Protein AF-A0ABC8TBX1-F1 (afdb_monomer_lite)

Foldseek 3Di:
DLCPQWPWDWDWDDDPDPDDTDTDTDTWGDWDFLQVNQCNNVVNPDPVPRDQVVSQVVQAQFWWAFPVRDIWGFHGWAPAAQLPAKDWDFDDDPDPDPDGGDTDIDGNQCCCCPVVVDHDDVSRRPIWTFTDDPVDTDTHGSRGTTGPRPCPVPPDPPVVVVVVVVVVVPPPDPDDDDQDDWDQAPPRDTWDADVPDGDCVPTHGNPDDDPPQKDKDWDWDDDPVDTKIKIWIWGADPNDIDIDIDIDD

Sequence (249 aa):
MLEEVFTGCWGFRSSFRSTHGDVSTSMILTPGSVIDFLLANQNAREHCYIDWAKAKRMLKNIRIKTRHNREFKIIGLSDKPCKQLFFSLKVKNSDGSYDGGQTTEITVYKYFSKHRNIELTYSAYMHCLDVGKPKQPNYLPLEFGRLWETTVMMMIPSLLLLAFQLRNNSPKLMVRSLRHPKLKVGNSEDCFPHNGQWNFNYKVSPIAALKFQLYGLFWWSSGITNSCLWISFFYNLDNVLHSKRYSLF

Organism: NCBI:txid185542

Radius of gyration: 32.09 Å; chains: 1; bounding box: 73×74×67 Å

InterPro domains:
  IPR003100 PAZ domain [PF02170] (35-147)
  IPR003100 PAZ domain [PS50821] (33-149)
  IPR036085 PAZ domain superfamily [SSF101690] (22-144)

Secondary structure (DSSP, 8-state):
--TTTEEEEEEEE----TT--EEEEEEEEPSEEHHHHHHHHHT-SSGGG--HHHHHHHHTT-EEE-TTS-EEEEEEEEEEETTT-EEEEE---SS---S-PPEEEEEHHHHHHHHH----SSGGGSEEEEEEETTEEEEE-GGG-EEP---GGGS-HHHHHHHHHHHHT--------PPPPPEE-GGGPEE--BTTB---TT---SS------EEEEEEEEE-SS-EEEEEEEEEEETTEEEEEEEEE-

Structure (mmCIF, N/CA/C/O backbone):
data_AF-A0ABC8TBX1-F1
#
_entry.id   AF-A0ABC8TBX1-F1
#
loop_
_atom_site.group_PDB
_atom_site.id
_atom_site.type_symbol
_atom_site.label_atom_id
_atom_site.label_alt_id
_atom_site.label_comp_id
_atom_site.label_asym_id
_atom_site.label_entity_id
_atom_site.label_seq_id
_atom_site.pdbx_PDB_ins_code
_atom_site.Cartn_x
_atom_site.Cartn_y
_atom_site.Cartn_z
_atom_site.occupancy
_atom_site.B_iso_or_equiv
_atom_site.auth_seq_id
_atom_site.auth_comp_id
_atom_site.auth_asym_id
_atom_site.auth_atom_id
_atom_site.pdbx_PDB_model_num
ATOM 1 N N . MET A 1 1 ? -1.983 -0.611 -22.171 1.00 33.94 1 MET A N 1
ATOM 2 C CA . MET A 1 1 ? -2.766 0.289 -21.296 1.00 33.94 1 MET A CA 1
ATOM 3 C C . MET A 1 1 ? -2.152 0.332 -19.892 1.00 33.94 1 MET A C 1
ATOM 5 O O . MET A 1 1 ? -2.790 -0.078 -18.941 1.00 33.94 1 MET A O 1
ATOM 9 N N . LEU A 1 2 ? -0.890 0.763 -19.755 1.00 32.31 2 LEU A N 1
ATOM 10 C CA . LEU A 1 2 ? -0.229 0.990 -18.451 1.00 32.31 2 LEU A CA 1
ATOM 11 C C . LEU A 1 2 ? 0.132 2.473 -18.240 1.00 32.31 2 LEU A C 1
ATOM 13 O O . LEU A 1 2 ? 0.664 2.833 -17.196 1.00 32.31 2 LEU A O 1
ATOM 17 N N . GLU A 1 3 ? -0.149 3.331 -19.225 1.00 30.55 3 GLU A N 1
ATOM 18 C CA . GLU A 1 3 ? 0.286 4.733 -19.227 1.00 30.55 3 GLU A CA 1
ATOM 19 C C . GLU A 1 3 ? -0.615 5.672 -18.411 1.00 30.55 3 GLU A C 1
ATOM 21 O O . GLU A 1 3 ? -0.210 6.793 -18.131 1.00 30.55 3 GLU A O 1
ATOM 26 N N . GLU A 1 4 ? -1.802 5.237 -17.971 1.00 41.50 4 GLU A N 1
ATOM 27 C CA . GLU A 1 4 ? -2.748 6.139 -17.288 1.00 41.50 4 GLU A CA 1
ATOM 28 C C . GLU A 1 4 ? -2.513 6.294 -15.776 1.00 41.50 4 GLU A C 1
ATOM 30 O O . GLU A 1 4 ? -3.012 7.239 -15.175 1.00 41.50 4 GLU A O 1
ATOM 35 N N . VAL A 1 5 ? -1.736 5.408 -15.141 1.00 46.34 5 VAL A N 1
ATOM 36 C CA . VAL A 1 5 ? -1.530 5.426 -13.671 1.00 46.34 5 VAL A CA 1
ATOM 37 C C . VAL A 1 5 ? -0.198 6.048 -13.269 1.00 46.34 5 VAL A C 1
ATOM 39 O O . VAL A 1 5 ? -0.046 6.593 -12.175 1.00 46.34 5 VAL A O 1
ATOM 42 N N . PHE A 1 6 ? 0.786 5.955 -14.159 1.00 44.12 6 PHE A N 1
ATOM 43 C CA . PHE A 1 6 ? 2.137 6.433 -13.927 1.00 44.12 6 PHE A CA 1
ATOM 44 C C . PHE A 1 6 ? 2.513 7.405 -15.028 1.00 44.12 6 PHE A C 1
ATOM 46 O O . PHE A 1 6 ? 2.883 7.008 -16.131 1.00 44.12 6 PHE A O 1
ATOM 53 N N . THR A 1 7 ? 2.481 8.693 -14.706 1.00 46.28 7 THR A N 1
ATOM 54 C CA . THR A 1 7 ? 3.102 9.690 -15.567 1.00 46.28 7 THR A CA 1
ATOM 55 C C . THR A 1 7 ? 4.609 9.621 -15.344 1.00 46.28 7 THR A C 1
ATOM 57 O O . THR A 1 7 ? 5.119 9.888 -14.249 1.00 46.28 7 THR A O 1
ATOM 60 N N . GLY A 1 8 ? 5.338 9.212 -16.381 1.00 40.62 8 GLY A N 1
ATOM 61 C CA . GLY A 1 8 ? 6.789 9.314 -16.399 1.00 40.62 8 GLY A CA 1
ATOM 62 C C . GLY A 1 8 ? 7.182 10.785 -16.408 1.00 40.62 8 GLY A C 1
ATOM 63 O O . GLY A 1 8 ? 6.980 11.474 -17.405 1.00 40.62 8 GLY A O 1
ATOM 64 N N . CYS A 1 9 ? 7.747 11.275 -15.308 1.00 49.28 9 CYS A N 1
ATOM 65 C CA . CYS A 1 9 ? 8.303 12.619 -15.262 1.00 49.28 9 CYS A CA 1
ATOM 66 C C . CYS A 1 9 ? 9.819 12.544 -15.142 1.00 49.28 9 CYS A C 1
ATOM 68 O O . CYS A 1 9 ? 10.386 11.825 -14.313 1.00 49.28 9 CYS A O 1
ATOM 70 N N . TRP A 1 10 ? 10.478 13.302 -16.009 1.00 46.41 10 TRP A N 1
ATOM 71 C CA . TRP A 1 10 ? 11.920 13.460 -15.992 1.00 46.41 10 TRP A CA 1
ATOM 72 C C . TRP A 1 10 ? 12.292 14.295 -14.768 1.00 46.41 10 TRP A C 1
ATOM 74 O O . TRP A 1 10 ? 11.847 15.432 -14.628 1.00 46.41 10 TRP A O 1
ATOM 84 N N . GLY A 1 11 ? 13.072 13.708 -13.862 1.00 46.91 11 GLY A N 1
ATOM 85 C CA . GLY A 1 11 ? 13.570 14.362 -12.660 1.00 46.91 11 GLY A CA 1
ATOM 86 C C . GLY A 1 11 ? 15.086 14.540 -12.705 1.00 46.91 11 GLY A C 1
ATOM 87 O O . GLY A 1 11 ? 15.808 13.856 -13.435 1.00 46.91 11 GLY A O 1
ATOM 88 N N . PHE A 1 12 ? 15.591 15.446 -11.877 1.00 46.19 12 PHE A N 1
ATOM 89 C CA . PHE A 1 12 ? 17.024 15.600 -11.646 1.00 46.19 12 PHE A CA 1
ATOM 90 C C . PHE A 1 12 ? 17.354 15.112 -10.241 1.00 46.19 12 PHE A C 1
ATOM 92 O O . PHE A 1 12 ? 16.733 15.541 -9.266 1.00 46.19 12 PHE A O 1
ATOM 99 N N . ARG A 1 13 ? 18.351 14.233 -10.116 1.00 45.19 13 ARG A N 1
ATOM 100 C CA . ARG A 1 13 ? 18.887 13.840 -8.816 1.00 45.19 13 ARG A CA 1
ATOM 101 C C . ARG A 1 13 ? 20.008 14.800 -8.457 1.00 45.19 13 ARG A C 1
ATOM 103 O O . ARG A 1 13 ? 21.167 14.593 -8.803 1.00 45.19 13 ARG A O 1
ATOM 110 N N . SER A 1 14 ? 19.659 15.865 -7.745 1.00 46.88 14 SER A N 1
ATOM 111 C CA . SER A 1 14 ? 20.649 16.799 -7.219 1.00 46.88 14 SER A CA 1
ATOM 112 C C . SER A 1 14 ? 21.239 16.270 -5.911 1.00 46.88 14 SER A C 1
ATOM 114 O O . SER A 1 14 ? 20.523 16.098 -4.924 1.00 46.88 14 SER A O 1
ATOM 116 N N . SER A 1 15 ? 22.553 16.055 -5.874 1.00 47.91 15 SER A N 1
ATOM 117 C CA . SER A 1 15 ? 23.306 15.893 -4.628 1.00 47.91 15 SER A CA 1
ATOM 118 C C . SER A 1 15 ? 24.458 16.886 -4.621 1.00 47.91 15 SER A C 1
ATOM 120 O O . SER A 1 15 ? 25.170 16.975 -5.617 1.00 47.91 15 SER A O 1
ATOM 122 N N . PHE A 1 16 ? 24.662 17.619 -3.523 1.00 44.91 16 PHE A N 1
ATOM 123 C CA . PHE A 1 16 ? 25.854 18.453 -3.373 1.00 44.91 16 PHE A CA 1
ATOM 124 C C . PHE A 1 16 ? 27.066 17.546 -3.147 1.00 44.91 16 PHE A C 1
ATOM 126 O O . PHE A 1 16 ? 27.377 17.125 -2.035 1.00 44.91 16 PHE A O 1
ATOM 133 N N . ARG A 1 17 ? 27.718 17.206 -4.254 1.00 50.81 17 ARG A N 1
ATOM 134 C CA . ARG A 1 17 ? 29.065 16.648 -4.323 1.00 50.81 17 ARG A CA 1
ATOM 135 C C . ARG A 1 17 ? 29.847 17.600 -5.208 1.00 50.81 17 ARG A C 1
ATOM 137 O O . ARG A 1 17 ? 29.302 18.094 -6.189 1.00 50.81 17 ARG A O 1
ATOM 144 N N . SER A 1 18 ? 31.109 17.850 -4.896 1.00 45.81 18 SER A N 1
ATOM 145 C CA . SER A 1 18 ? 31.947 18.802 -5.630 1.00 45.81 18 SER A CA 1
ATOM 146 C C . SER A 1 18 ? 32.099 18.501 -7.137 1.00 45.81 18 SER A C 1
ATOM 148 O O . SER A 1 18 ? 32.640 19.346 -7.841 1.00 45.81 18 SER A O 1
ATOM 150 N N . THR A 1 19 ? 31.631 17.350 -7.658 1.00 47.38 19 THR A N 1
ATOM 151 C CA . THR A 1 19 ? 31.901 16.909 -9.043 1.00 47.38 19 THR A CA 1
ATOM 152 C C . THR A 1 19 ? 30.822 16.066 -9.776 1.00 47.38 19 THR A C 1
ATOM 154 O O . THR A 1 19 ? 31.125 15.570 -10.862 1.00 47.38 19 THR A O 1
ATOM 157 N N . HIS A 1 20 ? 29.583 15.864 -9.282 1.00 50.47 20 HIS A N 1
ATOM 158 C CA . HIS A 1 20 ? 28.605 15.011 -10.013 1.00 50.47 20 HIS A CA 1
ATOM 159 C C . HIS A 1 20 ? 27.117 15.346 -9.802 1.00 50.47 20 HIS A C 1
ATOM 161 O O . HIS A 1 20 ? 26.682 15.550 -8.667 1.00 50.47 20 HIS A O 1
ATOM 167 N N . GLY A 1 21 ? 26.333 15.321 -10.888 1.00 52.00 21 GLY A N 1
ATOM 168 C CA . GLY A 1 21 ? 24.868 15.384 -10.885 1.00 52.00 21 GLY A CA 1
ATOM 169 C C . GLY A 1 21 ? 24.288 14.395 -11.901 1.00 52.00 21 GLY A C 1
ATOM 170 O O . GLY A 1 21 ? 24.715 14.391 -13.052 1.00 52.00 21 GLY A O 1
ATOM 171 N N . ASP A 1 22 ? 23.325 13.576 -11.473 1.00 49.16 22 ASP A N 1
ATOM 172 C CA . ASP A 1 22 ? 22.746 12.495 -12.281 1.00 49.16 22 ASP A CA 1
ATOM 173 C C . ASP A 1 22 ? 21.313 12.841 -12.717 1.00 49.16 22 ASP A C 1
ATOM 175 O O . ASP A 1 22 ? 20.517 13.387 -11.944 1.00 49.16 22 ASP A O 1
ATOM 179 N N . VAL A 1 23 ? 20.943 12.473 -13.946 1.00 43.09 23 VAL A N 1
ATOM 180 C CA . VAL A 1 23 ? 19.540 12.488 -14.393 1.00 43.09 23 VAL A CA 1
ATOM 181 C C . VAL A 1 23 ? 18.844 11.245 -13.837 1.00 43.09 23 VAL A C 1
ATOM 183 O O . VAL A 1 23 ? 19.355 10.135 -13.970 1.00 43.09 23 VAL A O 1
ATOM 186 N N . SER A 1 24 ? 17.674 11.408 -13.215 1.00 40.41 24 SER A N 1
ATOM 187 C CA . SER A 1 24 ? 16.916 10.295 -12.634 1.00 40.41 24 SER A CA 1
ATOM 188 C C . SER A 1 24 ? 15.460 10.335 -13.071 1.00 40.41 24 SER A C 1
ATOM 190 O O . SER A 1 24 ? 14.776 11.336 -12.884 1.00 40.41 24 SER A O 1
ATOM 192 N N . THR A 1 25 ? 14.944 9.222 -13.582 1.00 40.50 25 THR A N 1
ATOM 193 C CA . THR A 1 25 ? 13.507 9.092 -13.847 1.00 40.50 25 THR A CA 1
ATOM 19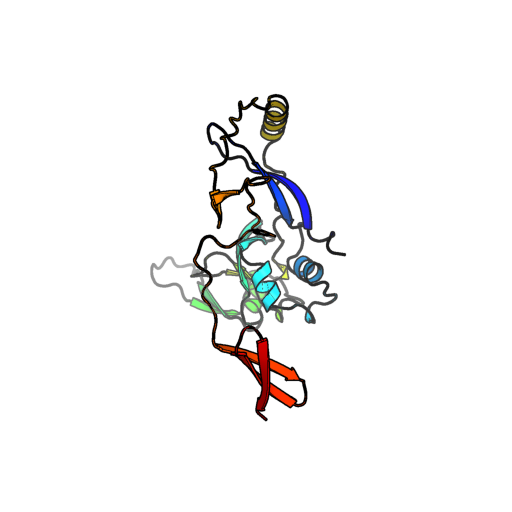4 C C . THR A 1 25 ? 12.785 8.756 -12.545 1.00 40.50 25 THR A C 1
ATOM 196 O O . THR A 1 25 ? 13.074 7.735 -11.923 1.00 40.50 25 THR A O 1
ATOM 199 N N . SER A 1 26 ? 11.856 9.611 -12.120 1.00 44.19 26 SER A N 1
ATOM 200 C CA . SER A 1 26 ? 10.990 9.365 -10.965 1.00 44.19 26 SER A CA 1
ATOM 201 C C . SER A 1 26 ? 9.559 9.152 -11.447 1.00 44.19 26 SER A C 1
ATOM 203 O O . SER A 1 26 ? 9.008 10.003 -12.141 1.00 44.19 26 SER A O 1
ATOM 205 N N . MET A 1 27 ? 8.952 8.028 -11.074 1.00 43.97 27 MET A N 1
ATOM 206 C CA . MET A 1 27 ? 7.537 7.764 -11.333 1.00 43.97 27 MET A CA 1
ATOM 207 C C . MET A 1 27 ? 6.669 8.665 -10.448 1.00 43.97 27 MET A C 1
ATOM 209 O O . MET A 1 27 ? 6.823 8.647 -9.224 1.00 43.97 27 MET A O 1
ATOM 213 N N . ILE A 1 28 ? 5.769 9.444 -11.056 1.00 54.34 28 ILE A N 1
ATOM 214 C CA . ILE A 1 28 ? 4.794 10.258 -10.325 1.00 54.34 28 ILE A CA 1
ATOM 215 C C . ILE A 1 28 ? 3.492 9.476 -10.200 1.00 54.34 28 ILE A C 1
ATOM 217 O O . ILE A 1 28 ? 2.950 8.973 -11.182 1.00 54.34 28 ILE A O 1
ATOM 221 N N . LEU A 1 29 ? 3.011 9.383 -8.963 1.00 60.03 29 LEU A N 1
ATOM 222 C CA . LEU A 1 29 ? 1.710 8.826 -8.636 1.00 60.03 29 LEU A CA 1
ATOM 223 C C . LEU A 1 29 ? 0.636 9.874 -8.939 1.00 60.03 29 LEU A C 1
ATOM 225 O O . LEU A 1 29 ? 0.683 10.969 -8.370 1.00 60.03 29 LEU A O 1
ATOM 229 N N . THR A 1 30 ? -0.321 9.546 -9.807 1.00 61.84 30 THR A N 1
ATOM 230 C CA . THR A 1 30 ? -1.445 10.440 -10.098 1.00 61.84 30 THR A CA 1
ATOM 231 C C . THR A 1 30 ? -2.251 10.712 -8.822 1.00 61.84 30 THR A C 1
ATOM 233 O O . THR A 1 30 ? -2.574 9.770 -8.086 1.00 61.84 30 THR A O 1
ATOM 236 N N . PRO A 1 31 ? -2.586 11.978 -8.527 1.00 67.69 31 PRO A N 1
ATOM 237 C CA . PRO A 1 31 ? -3.455 12.311 -7.405 1.00 67.69 31 PRO A CA 1
ATOM 238 C C . PRO A 1 31 ? -4.831 11.675 -7.615 1.00 67.69 31 PRO A C 1
ATOM 240 O O . PRO A 1 31 ? -5.403 11.746 -8.698 1.00 67.69 31 PRO A O 1
ATOM 243 N N . GLY A 1 32 ? -5.383 11.059 -6.575 1.00 80.06 32 GLY A N 1
ATOM 244 C CA . GLY A 1 32 ? -6.653 10.351 -6.704 1.00 80.06 32 GLY A CA 1
ATOM 245 C C . GLY A 1 32 ? -7.080 9.655 -5.425 1.00 80.06 32 GLY A C 1
ATOM 246 O O . GLY A 1 32 ? -6.414 9.757 -4.387 1.00 80.06 32 GLY A O 1
ATOM 247 N N . SER A 1 33 ? -8.213 8.955 -5.479 1.00 85.88 33 SER A N 1
ATOM 248 C CA . SER A 1 33 ? -8.595 8.068 -4.385 1.00 85.88 33 SER A CA 1
ATOM 249 C C . SER A 1 33 ? -7.660 6.854 -4.350 1.00 85.88 33 SER A C 1
ATOM 251 O O . SER A 1 33 ? -7.127 6.417 -5.372 1.00 85.88 33 SER A O 1
ATOM 253 N N . VAL A 1 34 ? -7.439 6.301 -3.157 1.00 86.56 34 VAL A N 1
ATOM 254 C CA . VAL A 1 34 ? -6.637 5.075 -3.013 1.00 86.56 34 VAL A CA 1
ATOM 255 C C . VAL A 1 34 ? -7.269 3.907 -3.781 1.00 86.56 34 VAL A C 1
ATOM 257 O O . VAL A 1 34 ? -6.543 3.081 -4.325 1.00 86.56 34 VAL A O 1
ATOM 260 N N . ILE A 1 35 ? -8.601 3.850 -3.852 1.00 87.56 35 ILE A N 1
ATOM 261 C CA . ILE A 1 35 ? -9.336 2.794 -4.557 1.00 87.56 35 ILE A CA 1
ATOM 262 C C . ILE A 1 35 ? -9.113 2.874 -6.065 1.00 87.56 35 ILE A C 1
ATOM 264 O O . ILE A 1 35 ? -8.733 1.869 -6.660 1.00 87.56 35 ILE A O 1
ATOM 268 N N . ASP A 1 36 ? -9.272 4.053 -6.666 1.00 87.06 36 ASP A N 1
ATOM 269 C CA . ASP A 1 36 ? -9.105 4.226 -8.115 1.00 87.06 36 ASP A CA 1
ATOM 270 C C . ASP A 1 36 ? -7.684 3.856 -8.546 1.00 87.06 36 ASP A C 1
ATOM 272 O O . ASP A 1 36 ? -7.484 3.177 -9.550 1.00 87.06 36 ASP A O 1
ATOM 276 N N . PHE A 1 37 ? -6.688 4.209 -7.730 1.00 85.38 37 PHE A N 1
ATOM 277 C CA . PHE A 1 37 ? -5.305 3.799 -7.957 1.00 85.38 37 PHE A CA 1
ATOM 278 C C . PHE A 1 37 ? -5.112 2.278 -7.912 1.00 85.38 37 PHE A C 1
ATOM 280 O O . PHE A 1 37 ? -4.375 1.718 -8.728 1.00 85.38 37 PHE A O 1
ATOM 287 N N . LEU A 1 38 ? -5.755 1.592 -6.962 1.00 85.94 38 LEU A N 1
ATOM 288 C CA . LEU A 1 38 ? -5.698 0.134 -6.887 1.00 85.94 38 LEU A CA 1
ATOM 289 C C . LEU A 1 38 ? -6.372 -0.515 -8.099 1.00 85.94 38 LEU A C 1
ATOM 291 O O . LEU A 1 38 ? -5.798 -1.443 -8.667 1.00 85.94 38 LEU A O 1
ATOM 295 N N . LEU A 1 39 ? -7.541 -0.016 -8.507 1.00 87.75 39 LEU A N 1
ATOM 296 C CA . LEU A 1 39 ? -8.263 -0.501 -9.683 1.00 87.75 39 LEU A CA 1
ATOM 297 C C . LEU A 1 39 ? -7.417 -0.332 -10.946 1.00 87.75 39 LEU A C 1
ATOM 299 O O . LEU A 1 39 ? -7.175 -1.302 -11.667 1.00 87.75 39 LEU A O 1
ATOM 303 N N . ALA A 1 40 ? -6.881 0.868 -11.158 1.00 83.31 40 ALA A N 1
ATOM 304 C CA . ALA A 1 40 ? -6.126 1.194 -12.354 1.00 83.31 40 ALA A CA 1
ATOM 305 C C . ALA A 1 40 ? -4.792 0.430 -12.433 1.00 83.31 40 ALA A C 1
ATOM 307 O O . ALA A 1 40 ? -4.446 -0.099 -13.484 1.00 83.31 40 ALA A O 1
ATOM 308 N N . ASN A 1 41 ? -4.052 0.271 -11.327 1.00 81.50 41 ASN A N 1
ATOM 309 C CA . ASN A 1 41 ? -2.774 -0.458 -11.368 1.00 81.50 41 ASN A CA 1
ATOM 310 C C . ASN A 1 41 ? -2.930 -1.991 -11.436 1.00 81.50 41 ASN A C 1
ATOM 312 O O . ASN A 1 41 ? -1.971 -2.719 -11.717 1.00 81.50 41 ASN A O 1
ATOM 316 N N . GLN A 1 42 ? -4.111 -2.514 -11.109 1.00 84.25 42 GLN A N 1
ATOM 317 C CA . GLN A 1 42 ? -4.403 -3.944 -11.208 1.00 84.25 42 GLN A CA 1
ATOM 318 C C . GLN A 1 42 ? -5.242 -4.294 -12.441 1.00 84.25 42 GLN A C 1
ATOM 320 O O . GLN A 1 42 ? -5.496 -5.475 -12.662 1.00 84.25 42 GLN A O 1
ATOM 325 N N . ASN A 1 43 ? -5.625 -3.303 -13.258 1.00 82.81 43 ASN A N 1
ATOM 326 C CA . ASN A 1 43 ? -6.593 -3.448 -14.349 1.00 82.81 43 ASN A CA 1
ATOM 327 C C . ASN A 1 43 ? -7.908 -4.112 -13.890 1.00 82.81 43 ASN A C 1
ATOM 329 O O . ASN A 1 43 ? -8.536 -4.859 -14.642 1.00 82.81 43 ASN A O 1
ATOM 333 N N . ALA A 1 44 ? -8.312 -3.860 -12.643 1.00 85.62 44 ALA A N 1
ATOM 334 C CA . ALA A 1 44 ? -9.550 -4.373 -12.074 1.00 85.62 44 ALA A CA 1
ATOM 335 C C . ALA A 1 44 ? -10.699 -3.400 -12.371 1.00 85.62 44 ALA A C 1
ATOM 337 O O . ALA A 1 44 ? -10.537 -2.187 -12.258 1.00 85.62 44 ALA A O 1
ATOM 338 N N . ARG A 1 45 ? -11.867 -3.933 -12.747 1.00 81.88 45 ARG A N 1
ATOM 339 C CA . ARG A 1 45 ? -13.070 -3.127 -13.035 1.00 81.88 45 ARG A CA 1
ATOM 340 C C . ARG A 1 45 ? -13.929 -2.867 -11.798 1.00 81.88 45 ARG A C 1
ATOM 342 O O . ARG A 1 45 ? -14.626 -1.864 -11.746 1.00 81.88 45 ARG A O 1
ATOM 349 N N . GLU A 1 46 ? -13.867 -3.759 -10.811 1.00 84.81 46 GLU A N 1
ATOM 350 C CA . GLU A 1 46 ? -14.681 -3.703 -9.594 1.00 84.81 46 GLU A CA 1
ATOM 351 C C . GLU A 1 46 ? -13.839 -3.965 -8.344 1.00 84.81 46 GLU A C 1
ATOM 353 O O . GLU A 1 46 ? -12.799 -4.628 -8.392 1.00 84.81 46 GLU A O 1
ATOM 358 N N . HIS A 1 47 ? -14.326 -3.488 -7.196 1.00 83.44 47 HIS A N 1
ATOM 359 C CA . HIS A 1 47 ? -13.621 -3.576 -5.916 1.00 83.44 47 HIS A CA 1
ATOM 360 C C . HIS A 1 47 ? -13.392 -5.013 -5.418 1.00 83.44 47 HIS A C 1
ATOM 362 O O . HIS A 1 47 ? -12.461 -5.258 -4.654 1.00 83.44 47 HIS A O 1
ATOM 368 N N . CYS A 1 48 ? -14.242 -5.963 -5.820 1.00 83.69 48 CYS A N 1
ATOM 369 C CA . CYS A 1 48 ? -14.166 -7.365 -5.401 1.00 83.69 48 CYS A CA 1
ATOM 370 C C . CYS A 1 48 ? -12.980 -8.117 -6.026 1.00 83.69 48 CYS A C 1
ATOM 372 O O . CYS A 1 48 ? -12.489 -9.072 -5.430 1.00 83.69 48 CYS A O 1
ATOM 374 N N . TYR A 1 49 ? -12.488 -7.661 -7.183 1.00 85.25 49 TYR A N 1
ATOM 375 C CA . TYR A 1 49 ? -11.368 -8.276 -7.902 1.00 85.25 49 TYR A CA 1
ATOM 376 C C . TYR A 1 49 ? -10.001 -7.707 -7.502 1.00 85.25 49 TYR A C 1
ATOM 378 O O . TYR A 1 49 ? -8.992 -8.033 -8.126 1.00 85.25 49 TYR A O 1
ATOM 386 N N . ILE A 1 50 ? -9.944 -6.848 -6.480 1.00 88.12 50 ILE A N 1
ATOM 387 C CA . ILE A 1 50 ? -8.684 -6.286 -5.994 1.00 88.12 50 ILE A CA 1
ATOM 388 C C . ILE A 1 50 ? -7.899 -7.374 -5.253 1.00 88.12 50 ILE A C 1
ATOM 390 O O . ILE A 1 50 ? -8.337 -7.894 -4.226 1.00 88.12 50 ILE A O 1
ATOM 394 N N . ASP A 1 51 ? -6.688 -7.664 -5.730 1.00 90.44 51 ASP A N 1
ATOM 395 C CA . ASP A 1 51 ? -5.722 -8.476 -4.999 1.00 90.44 51 ASP A CA 1
ATOM 396 C C . ASP A 1 51 ? -5.148 -7.646 -3.841 1.00 90.44 51 ASP A C 1
ATOM 398 O O . ASP A 1 51 ? -4.313 -6.745 -4.017 1.00 90.44 51 ASP A O 1
ATOM 402 N N . TRP A 1 52 ? -5.607 -7.963 -2.629 1.00 89.81 52 TRP A N 1
ATOM 403 C CA . TRP A 1 52 ? -5.202 -7.289 -1.397 1.00 89.81 52 TRP A CA 1
ATOM 404 C C . TRP A 1 52 ? -3.735 -7.537 -1.024 1.00 89.81 52 TRP A C 1
ATOM 406 O O . TRP A 1 52 ? -3.098 -6.658 -0.434 1.00 89.81 52 TRP A O 1
ATOM 416 N N . ALA A 1 53 ? -3.150 -8.677 -1.409 1.00 90.56 53 ALA A N 1
ATOM 417 C CA . ALA A 1 53 ? -1.735 -8.952 -1.172 1.00 90.56 53 ALA A CA 1
ATOM 418 C C . ALA A 1 53 ? -0.854 -8.050 -2.049 1.00 90.56 53 ALA A C 1
ATOM 420 O O . ALA A 1 53 ? 0.140 -7.484 -1.573 1.00 90.56 53 ALA A O 1
ATOM 421 N N . LYS A 1 54 ? -1.250 -7.847 -3.311 1.00 88.81 54 LYS A N 1
ATOM 422 C CA . LYS A 1 54 ? -0.604 -6.886 -4.215 1.00 88.81 54 LYS A CA 1
ATOM 423 C C . LYS A 1 54 ? -0.838 -5.443 -3.759 1.00 88.81 54 LYS A C 1
ATOM 425 O O . LYS A 1 54 ? 0.118 -4.667 -3.689 1.00 88.81 54 LYS A O 1
ATOM 430 N N . ALA A 1 55 ? -2.061 -5.103 -3.348 1.00 89.19 55 ALA A N 1
ATOM 431 C CA . ALA A 1 55 ? -2.416 -3.778 -2.835 1.00 89.19 55 ALA A CA 1
ATOM 432 C C . ALA A 1 55 ? -1.576 -3.378 -1.609 1.00 89.19 55 ALA A C 1
ATOM 434 O O . ALA A 1 55 ? -1.029 -2.274 -1.565 1.00 89.19 55 ALA A O 1
ATOM 435 N N . LYS A 1 56 ? -1.385 -4.294 -0.647 1.00 90.12 56 LYS A N 1
ATOM 436 C CA . LYS A 1 56 ? -0.565 -4.066 0.560 1.00 90.12 56 LYS A CA 1
ATOM 437 C C . LYS A 1 56 ? 0.878 -3.699 0.213 1.00 90.12 56 LYS A C 1
ATOM 439 O O . LYS A 1 56 ? 1.476 -2.856 0.878 1.00 90.12 56 LYS A O 1
ATOM 444 N N . ARG A 1 57 ? 1.439 -4.308 -0.839 1.00 87.62 57 ARG A N 1
ATOM 445 C CA . ARG A 1 57 ? 2.795 -4.001 -1.328 1.00 87.62 57 ARG A CA 1
ATOM 446 C C . ARG A 1 57 ? 2.853 -2.644 -2.019 1.00 87.62 57 ARG A C 1
ATOM 448 O O . ARG A 1 57 ? 3.779 -1.888 -1.753 1.00 87.62 57 ARG A O 1
ATOM 455 N N . MET A 1 58 ? 1.866 -2.336 -2.859 1.00 83.81 58 MET A N 1
ATOM 456 C CA . MET A 1 58 ? 1.815 -1.077 -3.603 1.00 83.81 58 MET A CA 1
ATOM 457 C C . MET A 1 58 ? 1.649 0.140 -2.693 1.00 83.81 58 MET A C 1
ATOM 459 O O . MET A 1 58 ? 2.303 1.151 -2.902 1.00 83.81 58 MET A O 1
ATOM 463 N N . LEU A 1 59 ? 0.786 0.048 -1.679 1.00 86.94 59 LEU A N 1
ATOM 464 C CA . LEU A 1 59 ? 0.464 1.178 -0.804 1.00 86.94 59 LEU A CA 1
ATOM 465 C C . LEU A 1 59 ? 1.529 1.451 0.262 1.00 86.94 59 LEU A C 1
ATOM 467 O O . LEU A 1 59 ? 1.517 2.501 0.906 1.00 86.94 59 LEU A O 1
ATOM 471 N N . LYS A 1 60 ? 2.472 0.528 0.460 1.00 85.31 60 LYS A N 1
ATOM 472 C CA . LYS A 1 60 ? 3.513 0.656 1.476 1.00 85.31 60 LYS A CA 1
ATOM 473 C C . LYS A 1 60 ? 4.370 1.895 1.214 1.00 85.31 60 LYS A C 1
ATOM 475 O O . LYS A 1 60 ? 4.901 2.084 0.128 1.00 85.31 60 LYS A O 1
ATOM 480 N N . ASN A 1 61 ? 4.576 2.702 2.254 1.00 83.69 61 ASN A N 1
ATOM 481 C CA . ASN A 1 61 ? 5.354 3.944 2.227 1.00 83.69 61 ASN A CA 1
ATOM 482 C C . ASN A 1 61 ? 4.767 5.102 1.409 1.00 83.69 61 ASN A C 1
ATOM 484 O O . ASN A 1 61 ? 5.391 6.165 1.374 1.00 83.69 61 ASN A O 1
ATOM 488 N N . ILE A 1 62 ? 3.581 4.946 0.825 1.00 85.56 62 ILE A N 1
ATOM 489 C CA . ILE A 1 62 ? 2.888 6.047 0.163 1.00 85.56 62 ILE A CA 1
ATOM 490 C C . ILE A 1 62 ? 2.331 7.009 1.220 1.00 85.56 62 ILE A C 1
ATOM 492 O O . ILE A 1 62 ? 1.933 6.599 2.314 1.00 85.56 62 ILE A O 1
ATOM 496 N N . ARG A 1 63 ? 2.338 8.312 0.921 1.00 85.56 63 ARG A N 1
ATOM 497 C CA . ARG A 1 63 ? 1.701 9.329 1.764 1.00 85.56 63 ARG A CA 1
ATOM 498 C C . ARG A 1 63 ? 0.275 9.578 1.287 1.00 85.56 63 ARG A C 1
ATOM 500 O O . ARG A 1 63 ? -0.001 9.594 0.093 1.00 85.56 63 ARG A O 1
ATOM 507 N N . ILE A 1 64 ? -0.634 9.789 2.220 1.00 87.94 64 ILE A N 1
ATOM 508 C CA . ILE A 1 64 ? -2.012 10.157 1.915 1.00 87.94 64 ILE A CA 1
ATOM 509 C C . ILE A 1 64 ? -2.399 11.414 2.665 1.00 87.94 64 ILE A C 1
ATOM 511 O O . ILE A 1 64 ? -1.958 11.647 3.793 1.00 87.94 64 ILE A O 1
ATOM 515 N N . LYS A 1 65 ? -3.258 12.201 2.028 1.00 86.25 65 LYS A N 1
ATOM 516 C CA . LYS A 1 65 ? -3.952 13.329 2.628 1.00 86.25 65 LYS A CA 1
ATOM 517 C C . LYS A 1 65 ? -5.373 12.915 2.964 1.00 86.25 65 LYS A C 1
ATOM 519 O O . LYS A 1 65 ? -6.085 12.323 2.157 1.00 86.25 65 LYS A O 1
ATOM 524 N N . THR A 1 66 ? -5.780 13.246 4.178 1.00 82.25 66 THR A N 1
ATOM 525 C CA . THR A 1 66 ? -7.172 13.124 4.621 1.00 82.25 66 THR A CA 1
ATOM 526 C C . THR A 1 66 ? -7.923 14.431 4.378 1.00 82.25 66 THR A C 1
ATOM 528 O O . THR A 1 66 ? -7.312 15.491 4.232 1.00 82.25 66 THR A O 1
ATOM 531 N N . ARG A 1 67 ? -9.262 14.385 4.401 1.00 76.88 67 ARG A N 1
ATOM 532 C CA . ARG A 1 67 ? -10.140 15.561 4.214 1.00 76.88 67 ARG A CA 1
ATOM 533 C C . ARG A 1 67 ? -9.826 16.727 5.162 1.00 76.88 67 ARG A C 1
ATOM 535 O O . ARG A 1 67 ? -10.012 17.879 4.799 1.00 76.88 67 ARG A O 1
ATOM 542 N N . HIS A 1 68 ? -9.312 16.438 6.356 1.00 76.81 68 HIS A N 1
ATOM 543 C CA . HIS A 1 68 ? -8.924 17.445 7.349 1.00 76.81 68 HIS A CA 1
ATOM 544 C C . HIS A 1 68 ? -7.488 17.971 7.163 1.00 76.81 68 HIS A C 1
ATOM 546 O O . HIS A 1 68 ? -6.873 18.405 8.135 1.00 76.81 68 HIS A O 1
ATOM 552 N N . ASN A 1 69 ? -6.934 17.878 5.949 1.00 75.12 69 ASN A N 1
ATOM 553 C CA . ASN A 1 69 ? -5.576 18.300 5.592 1.00 75.12 69 ASN A CA 1
ATOM 554 C C . ASN A 1 69 ? -4.469 17.692 6.479 1.00 75.12 69 ASN A C 1
ATOM 556 O O . ASN A 1 69 ? -3.409 18.281 6.671 1.00 75.12 69 ASN A O 1
ATOM 560 N N . ARG A 1 70 ? -4.718 16.505 7.048 1.00 82.81 70 ARG A N 1
ATOM 561 C CA . ARG A 1 70 ? -3.700 15.745 7.783 1.00 82.81 70 ARG A CA 1
ATOM 562 C C . ARG A 1 70 ? -3.045 14.747 6.848 1.00 82.81 70 ARG A C 1
ATOM 564 O O . ARG A 1 70 ? -3.748 14.015 6.143 1.00 82.81 70 ARG A O 1
ATOM 571 N N . GLU A 1 71 ? -1.722 14.712 6.893 1.00 86.19 71 GLU A N 1
ATOM 572 C CA . GLU A 1 71 ? -0.888 13.811 6.109 1.00 86.19 71 GLU A CA 1
ATOM 573 C C . GLU A 1 71 ? -0.460 12.610 6.943 1.00 86.19 71 GLU A C 1
ATOM 575 O O . GLU A 1 71 ? 0.006 12.754 8.076 1.00 86.19 71 GLU A O 1
ATOM 580 N N . PHE A 1 72 ? -0.575 11.419 6.366 1.00 87.50 72 PHE A N 1
ATOM 581 C CA . PHE A 1 72 ? -0.087 10.204 6.996 1.00 87.50 72 PHE A CA 1
ATOM 582 C C . PHE A 1 72 ? 0.683 9.345 6.007 1.00 87.50 72 PHE A C 1
ATOM 584 O O . PHE A 1 72 ? 0.346 9.262 4.829 1.00 87.50 72 PHE A O 1
ATOM 591 N N . LYS A 1 73 ? 1.717 8.670 6.507 1.00 89.31 73 LYS A N 1
ATOM 592 C CA . LYS A 1 73 ? 2.405 7.611 5.774 1.00 89.31 73 LYS A CA 1
ATOM 593 C C . LYS A 1 73 ? 1.663 6.296 5.991 1.00 89.31 73 LYS A C 1
ATOM 595 O O . LYS A 1 73 ? 1.399 5.935 7.140 1.00 89.31 73 LYS A O 1
ATOM 600 N N . ILE A 1 74 ? 1.368 5.590 4.906 1.00 90.56 74 ILE A N 1
ATOM 601 C CA . ILE A 1 74 ? 0.788 4.251 4.951 1.00 90.56 74 ILE A CA 1
ATOM 602 C C . ILE A 1 74 ? 1.874 3.255 5.366 1.00 90.56 74 ILE A C 1
ATOM 604 O O . ILE A 1 74 ? 2.955 3.180 4.767 1.00 90.56 74 ILE A O 1
ATOM 608 N N . ILE A 1 75 ? 1.568 2.491 6.408 1.00 91.00 75 ILE A N 1
ATOM 609 C CA . ILE A 1 75 ? 2.374 1.373 6.899 1.00 91.00 75 ILE A CA 1
ATOM 610 C C . ILE A 1 75 ? 1.941 0.091 6.187 1.00 91.00 75 ILE A C 1
ATOM 612 O O . ILE A 1 75 ? 2.792 -0.686 5.749 1.00 91.00 75 ILE A O 1
ATOM 616 N N . GLY A 1 76 ? 0.628 -0.105 6.047 1.00 91.75 76 GLY A N 1
ATOM 617 C CA . GLY A 1 76 ? 0.045 -1.294 5.444 1.00 91.75 76 GLY A CA 1
ATOM 618 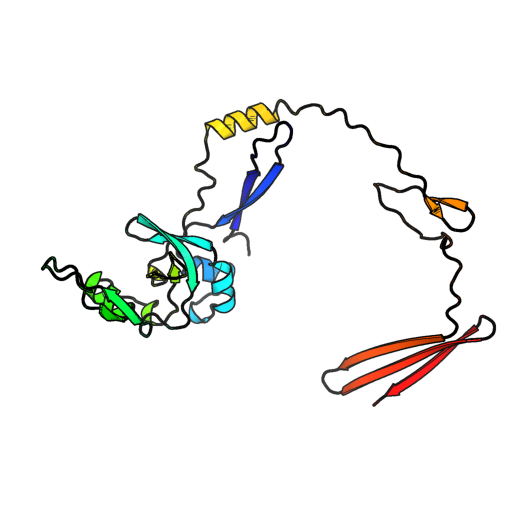C C . GLY A 1 76 ? -1.481 -1.252 5.373 1.00 91.75 76 GLY A C 1
ATOM 619 O O . GLY A 1 76 ? -2.094 -0.185 5.387 1.00 91.75 76 GLY A O 1
ATOM 620 N N . LEU A 1 77 ? -2.062 -2.444 5.271 1.00 92.19 77 LEU A N 1
ATOM 621 C CA . LEU A 1 77 ? -3.498 -2.698 5.289 1.00 92.19 77 LEU A CA 1
ATOM 622 C C . LEU A 1 77 ? -3.814 -3.647 6.445 1.00 92.19 77 LEU A C 1
ATOM 624 O O . LEU A 1 77 ? -3.083 -4.629 6.635 1.00 92.19 77 LEU A O 1
ATOM 628 N N . SER A 1 78 ? -4.913 -3.355 7.135 1.00 91.88 78 SER A N 1
ATOM 629 C CA . SER A 1 78 ? -5.455 -4.163 8.224 1.00 91.88 78 SER A CA 1
ATOM 630 C C . SER A 1 78 ? -6.015 -5.474 7.699 1.00 91.88 78 SER A C 1
ATOM 632 O O . SER A 1 78 ? -6.692 -5.464 6.681 1.00 91.88 78 SER A O 1
ATOM 634 N N . ASP A 1 79 ? -5.814 -6.577 8.418 1.00 89.81 79 ASP A N 1
ATOM 635 C CA . ASP A 1 79 ? -6.277 -7.908 8.003 1.00 89.81 79 ASP A CA 1
ATOM 636 C C . ASP A 1 79 ? -7.797 -8.122 8.192 1.00 89.81 79 ASP A C 1
ATOM 638 O O . ASP A 1 79 ? -8.349 -9.114 7.721 1.00 89.81 79 ASP A O 1
ATOM 642 N N . LYS A 1 80 ? -8.489 -7.210 8.895 1.00 91.69 80 LYS A N 1
ATOM 643 C CA . LYS A 1 80 ? -9.938 -7.278 9.158 1.00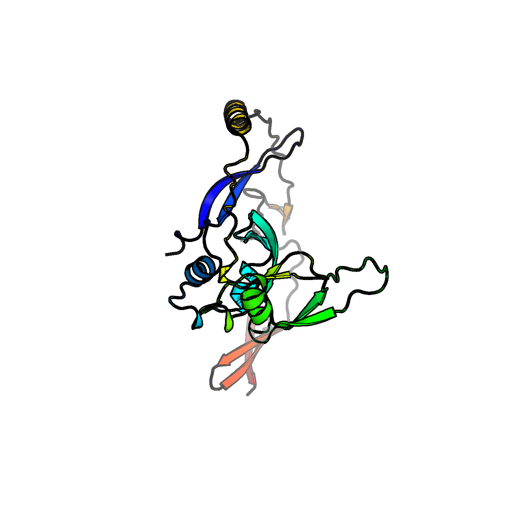 91.69 80 LYS A CA 1
ATOM 644 C C . LYS A 1 80 ? -10.679 -6.105 8.508 1.00 91.69 80 LYS A C 1
ATOM 646 O O . LYS A 1 80 ? -10.120 -5.011 8.394 1.00 91.69 80 LYS A O 1
ATOM 651 N N . PRO A 1 81 ? -11.962 -6.281 8.139 1.00 92.31 81 PRO A N 1
ATOM 652 C CA . PRO A 1 81 ? -12.754 -5.198 7.577 1.00 92.31 81 PRO A CA 1
ATOM 653 C C . PRO A 1 81 ? -13.108 -4.135 8.626 1.00 92.31 81 PRO A C 1
ATOM 655 O O . PRO A 1 81 ? -13.237 -4.436 9.817 1.00 92.31 81 PRO A O 1
ATOM 658 N N . CYS A 1 82 ? -13.356 -2.898 8.189 1.00 91.00 82 CYS A N 1
ATOM 659 C CA . CYS A 1 82 ? -13.587 -1.760 9.091 1.00 91.00 82 CYS A CA 1
ATOM 660 C C . CYS A 1 82 ? -14.786 -1.919 10.048 1.00 91.00 82 CYS A C 1
ATOM 662 O O . CYS A 1 82 ? -14.808 -1.314 11.124 1.00 91.00 82 CYS A O 1
ATOM 664 N N . LYS A 1 83 ? -15.768 -2.763 9.709 1.00 91.19 83 LYS A N 1
ATOM 665 C CA . LYS A 1 83 ? -16.891 -3.111 10.597 1.00 91.19 83 LYS A CA 1
ATOM 666 C C . LYS A 1 83 ? -16.490 -4.013 11.772 1.00 91.19 83 LYS A C 1
ATOM 668 O O . LYS A 1 83 ? -17.097 -3.912 12.835 1.00 91.19 83 LYS A O 1
ATOM 673 N N . GLN A 1 84 ? -15.484 -4.869 11.586 1.00 93.12 84 GLN A N 1
ATOM 674 C CA . GLN A 1 84 ? -15.013 -5.857 12.570 1.00 93.12 84 GLN A CA 1
ATOM 675 C C . GLN A 1 84 ? -13.699 -5.449 13.253 1.00 93.12 84 GLN A C 1
ATOM 677 O O . GLN A 1 84 ? -13.271 -6.096 14.206 1.00 93.12 84 GLN A O 1
ATOM 682 N N . LEU A 1 85 ? -13.037 -4.403 12.760 1.00 92.62 85 LEU A N 1
ATOM 683 C CA . LEU A 1 85 ? -11.783 -3.913 13.314 1.00 92.62 85 LEU A CA 1
ATOM 684 C C . LEU A 1 85 ? -12.038 -3.038 14.547 1.00 92.62 85 LEU A C 1
ATOM 686 O O . LEU A 1 85 ? -12.657 -1.977 14.439 1.00 92.62 85 LEU A O 1
ATOM 690 N N . PHE A 1 86 ? -11.538 -3.480 15.700 1.00 91.50 86 PHE A N 1
ATOM 691 C CA . PHE A 1 86 ? -11.612 -2.768 16.977 1.00 91.50 86 PHE A CA 1
ATOM 692 C C . PHE A 1 86 ? -10.316 -2.012 17.265 1.00 91.50 86 PHE A C 1
ATOM 694 O O . PHE A 1 86 ? -9.228 -2.459 16.901 1.00 91.50 86 PHE A O 1
ATOM 701 N N . PHE A 1 87 ? -10.434 -0.878 17.951 1.00 91.12 87 PHE A N 1
ATOM 702 C CA . PHE A 1 87 ? -9.296 -0.163 18.516 1.00 91.12 87 PHE A CA 1
ATOM 703 C C . PHE A 1 87 ? -9.671 0.486 19.852 1.00 91.12 87 PHE A C 1
ATOM 705 O O . PHE A 1 87 ? -10.834 0.812 20.107 1.00 91.12 87 PHE A O 1
ATOM 712 N N . SER A 1 88 ? -8.670 0.683 20.709 1.00 88.69 88 SER A N 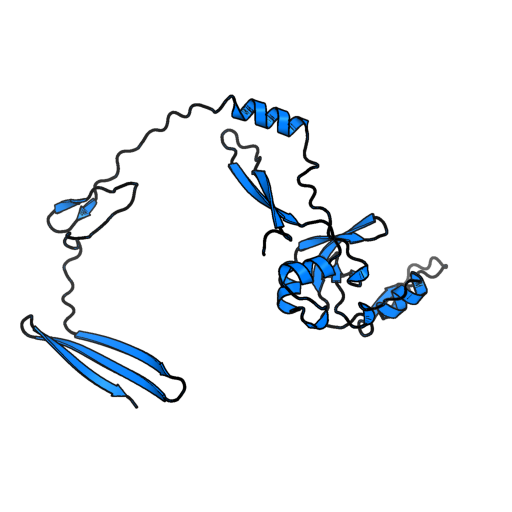1
ATOM 713 C CA . SER A 1 88 ? -8.848 1.324 22.010 1.00 88.69 88 SER A CA 1
ATOM 714 C C . SER A 1 88 ? -8.925 2.842 21.838 1.00 88.69 88 SER A C 1
ATOM 716 O O . SER A 1 88 ? -7.936 3.496 21.495 1.00 88.69 88 SER A O 1
ATOM 718 N N . LEU A 1 89 ? -10.101 3.417 22.087 1.00 85.38 89 LEU A N 1
ATOM 719 C CA . LEU A 1 89 ? -10.311 4.859 22.101 1.00 85.38 89 LEU A CA 1
ATOM 720 C C . LEU A 1 89 ? -10.099 5.382 23.524 1.00 85.38 89 LEU A C 1
ATOM 722 O O . LEU A 1 89 ? -10.780 4.957 24.455 1.00 85.38 89 LEU A O 1
ATOM 726 N N . LYS A 1 90 ? -9.169 6.326 23.691 1.00 82.94 90 LYS A N 1
ATOM 727 C CA . LYS A 1 90 ? -9.028 7.077 24.944 1.00 82.94 90 LYS A CA 1
ATOM 728 C C . LYS A 1 90 ? -10.101 8.157 24.984 1.00 82.94 90 LYS A C 1
ATOM 730 O O . LYS A 1 90 ? -10.039 9.105 24.198 1.00 82.94 90 LYS A O 1
ATOM 735 N N . VAL A 1 91 ? -11.075 8.008 25.875 1.00 76.88 91 VAL A N 1
ATOM 736 C CA . VAL A 1 91 ? -12.089 9.038 26.108 1.00 76.88 91 VAL A CA 1
ATOM 737 C C . VAL A 1 91 ? -11.475 10.098 27.015 1.00 76.88 91 VAL A C 1
ATOM 739 O O . VAL A 1 91 ? -10.909 9.787 28.063 1.00 76.88 91 VAL A O 1
ATOM 742 N N . LYS A 1 92 ? -11.527 11.362 26.590 1.00 64.38 92 LYS A N 1
ATOM 743 C CA . LYS A 1 92 ? -11.087 12.481 27.421 1.00 64.38 92 LYS A CA 1
ATOM 744 C C . LYS A 1 92 ? -12.270 12.900 28.291 1.00 64.38 92 LYS A C 1
ATOM 746 O O . LYS A 1 92 ? -13.143 13.617 27.810 1.00 64.38 92 LYS A O 1
ATOM 751 N N . ASN A 1 93 ? -12.312 12.415 29.528 1.00 58.38 93 ASN A N 1
ATOM 752 C CA . ASN A 1 93 ? -13.265 12.912 30.519 1.00 58.38 93 ASN A CA 1
ATOM 753 C C . ASN A 1 93 ? -12.885 14.349 30.915 1.00 58.38 93 ASN A C 1
ATOM 755 O O . ASN A 1 93 ? -11.716 14.731 30.853 1.00 58.38 93 ASN A O 1
ATOM 759 N N . SER A 1 94 ? -13.893 15.153 31.247 1.00 59.22 94 SER A N 1
ATOM 760 C CA . SER A 1 94 ? -13.781 16.587 31.549 1.00 59.22 94 SER A CA 1
ATOM 761 C C . SER A 1 94 ? -13.002 16.904 32.827 1.00 59.22 94 SER A C 1
ATOM 763 O O . SER A 1 94 ? -12.551 18.037 32.977 1.00 59.22 94 SER A O 1
ATOM 765 N N . ASP A 1 95 ? -12.787 15.922 33.700 1.00 56.75 95 ASP A N 1
ATOM 766 C CA . ASP A 1 95 ? -12.116 16.131 34.980 1.00 56.75 95 ASP A CA 1
ATOM 767 C C . ASP A 1 95 ? -10.634 15.770 34.868 1.00 56.75 95 ASP A C 1
ATOM 769 O O . ASP A 1 95 ? -10.269 14.644 34.526 1.00 56.75 95 ASP A O 1
ATOM 773 N N . GLY A 1 96 ? -9.774 16.760 35.125 1.00 55.19 96 GLY A N 1
ATOM 774 C CA . GLY A 1 96 ? -8.315 16.720 34.979 1.00 55.19 96 GLY A CA 1
ATOM 775 C C . GLY A 1 96 ? -7.575 15.814 35.970 1.00 55.19 96 GLY A C 1
ATOM 776 O O . GLY A 1 96 ? -6.586 16.241 36.559 1.00 55.19 96 GLY A O 1
ATOM 777 N N . SER A 1 97 ? -8.033 14.577 36.156 1.00 48.91 97 SER A N 1
ATOM 778 C CA . SER A 1 97 ? -7.324 13.555 36.923 1.00 48.91 97 SER A CA 1
ATOM 779 C C . SER A 1 97 ? -6.194 12.944 36.089 1.00 48.91 97 SER A C 1
ATOM 781 O O . SER A 1 97 ? -6.393 12.523 34.948 1.00 48.91 97 SER A O 1
ATOM 783 N N . TYR A 1 98 ? -4.996 12.896 36.672 1.00 55.97 98 TYR A N 1
ATOM 784 C CA . TYR A 1 98 ? -3.755 12.372 36.088 1.00 55.97 98 TYR A CA 1
ATOM 785 C C . TYR A 1 98 ? -3.669 10.836 36.108 1.00 55.97 98 TYR A C 1
ATOM 787 O O . TYR A 1 98 ? -2.569 10.285 36.113 1.00 55.97 98 TYR A O 1
ATOM 795 N N . ASP A 1 99 ? -4.805 10.140 36.099 1.00 52.41 99 ASP A N 1
ATOM 796 C CA . ASP A 1 99 ? -4.842 8.680 36.130 1.00 52.41 99 ASP A CA 1
ATOM 797 C C . ASP A 1 99 ? -5.631 8.105 34.949 1.00 52.41 99 ASP A C 1
ATOM 799 O O . ASP A 1 99 ? -6.577 8.708 34.441 1.00 52.41 99 ASP A O 1
ATOM 803 N N . GLY A 1 100 ? -5.146 6.973 34.446 1.00 57.25 100 GLY A N 1
ATOM 804 C CA . GLY A 1 100 ? -5.379 6.417 33.115 1.00 57.25 100 GLY A CA 1
ATOM 805 C C . GLY A 1 100 ? -6.805 6.569 32.585 1.00 57.25 100 GLY A C 1
ATOM 806 O O . GLY A 1 100 ? -7.695 5.802 32.940 1.00 57.25 100 GLY A O 1
ATOM 807 N N . GLY A 1 101 ? -6.993 7.524 31.666 1.00 57.53 101 GLY A N 1
ATOM 808 C CA . GLY A 1 101 ? -8.278 7.777 31.016 1.00 57.53 101 GLY A CA 1
ATOM 809 C C . GLY A 1 101 ? -8.942 6.492 30.518 1.00 57.53 101 GLY A C 1
ATOM 810 O O . GLY A 1 101 ? -8.292 5.650 29.890 1.00 57.53 101 GLY A O 1
ATOM 811 N N . GLN A 1 102 ? -10.237 6.357 30.808 1.00 67.06 102 GLN A N 1
ATOM 812 C CA . GLN A 1 102 ? -11.030 5.172 30.498 1.00 67.06 102 GLN A CA 1
ATOM 813 C C . GLN A 1 102 ? -10.897 4.840 29.003 1.00 67.06 102 GLN A C 1
ATOM 815 O O . GLN A 1 102 ? -11.188 5.661 28.125 1.00 67.06 102 GLN A O 1
ATOM 820 N N . THR A 1 103 ? -10.375 3.648 28.712 1.00 79.62 103 THR A N 1
ATOM 821 C CA . THR A 1 103 ? -10.230 3.164 27.339 1.00 79.62 103 THR A CA 1
ATOM 822 C C . THR A 1 103 ? -11.467 2.367 26.978 1.00 79.62 103 THR A C 1
ATOM 824 O O . THR A 1 103 ? -11.802 1.383 27.628 1.00 79.62 103 THR A O 1
ATOM 827 N N . THR A 1 104 ? -12.175 2.812 25.946 1.00 83.94 104 THR A N 1
ATOM 828 C CA . THR A 1 104 ? -13.342 2.100 25.425 1.00 83.94 104 THR A CA 1
ATOM 829 C C . THR A 1 104 ? -12.970 1.445 24.108 1.00 83.94 104 THR A C 1
ATOM 831 O O . THR A 1 104 ? -12.447 2.115 23.212 1.00 83.94 104 THR A O 1
ATOM 834 N N . GLU A 1 105 ? -13.251 0.154 23.965 1.00 88.38 105 GLU A N 1
ATOM 835 C CA . GLU A 1 105 ? -13.117 -0.527 22.681 1.00 88.38 105 GLU A CA 1
ATOM 836 C C . GLU A 1 105 ? -14.274 -0.138 21.759 1.00 88.38 105 GLU A C 1
ATOM 838 O O . GLU A 1 105 ? -15.451 -0.310 22.079 1.00 88.38 105 GLU A O 1
ATOM 843 N N . ILE A 1 106 ? -13.936 0.404 20.591 1.00 91.25 106 ILE A N 1
ATOM 844 C CA . ILE A 1 106 ? -14.904 0.788 19.565 1.00 91.25 106 ILE A CA 1
ATOM 845 C C . ILE A 1 106 ? -14.428 0.279 18.208 1.00 91.25 106 ILE A C 1
ATOM 847 O O . ILE A 1 106 ? -13.228 0.181 17.946 1.00 91.25 106 ILE A O 1
ATOM 851 N N . THR A 1 107 ? -15.367 -0.064 17.326 1.00 92.69 107 THR A N 1
ATOM 852 C CA . THR A 1 107 ? -15.015 -0.415 15.949 1.00 92.69 107 THR A CA 1
ATOM 853 C C . THR A 1 107 ? -14.711 0.830 15.129 1.00 92.69 107 THR A C 1
ATOM 855 O O . THR A 1 107 ? -15.281 1.898 15.372 1.00 92.69 107 THR A O 1
ATOM 858 N N . VAL A 1 108 ? -13.859 0.688 14.111 1.00 91.94 108 VAL A N 1
ATOM 859 C CA . VAL A 1 108 ? -13.559 1.777 13.167 1.00 91.94 108 VAL A CA 1
ATOM 860 C C . VAL A 1 108 ? -14.850 2.317 12.558 1.00 91.94 108 VAL A C 1
ATOM 862 O O . VAL A 1 108 ? -15.098 3.517 12.630 1.00 91.94 108 VAL A O 1
ATOM 865 N N . TYR A 1 109 ? -15.731 1.438 12.074 1.00 91.88 109 TYR A N 1
ATOM 866 C CA . TYR A 1 109 ? -17.042 1.839 11.558 1.00 91.88 109 TYR A CA 1
ATOM 867 C C . TYR A 1 109 ? -17.842 2.695 12.556 1.00 91.88 109 TYR A C 1
ATOM 869 O O . TYR A 1 109 ? -18.226 3.818 12.236 1.00 91.88 109 TYR A O 1
ATOM 877 N N . LYS A 1 110 ? -18.035 2.218 13.798 1.00 91.56 110 LYS A N 1
ATOM 878 C CA . LYS A 1 110 ? -18.813 2.952 14.814 1.00 91.56 110 LYS A CA 1
ATOM 879 C C . LYS A 1 110 ? -18.172 4.290 15.177 1.00 91.56 110 LYS A C 1
ATOM 881 O O . LYS A 1 110 ? -18.900 5.245 15.436 1.00 91.56 110 LYS A O 1
ATOM 886 N N . TYR A 1 111 ? -16.841 4.370 15.191 1.00 91.38 111 TYR A N 1
ATOM 887 C CA . TYR A 1 111 ? -16.133 5.617 15.458 1.00 91.38 111 TYR A CA 1
ATOM 888 C C . TYR A 1 111 ? -16.427 6.675 14.390 1.00 91.38 111 TYR A C 1
ATOM 890 O O . TYR A 1 111 ? -16.789 7.801 14.730 1.00 91.38 111 TYR A O 1
ATOM 898 N N . PHE A 1 112 ? -16.319 6.320 13.107 1.00 89.62 112 PHE A N 1
ATOM 899 C CA . PHE A 1 112 ? -16.574 7.260 12.014 1.00 89.62 112 PHE A CA 1
ATOM 900 C C . PHE A 1 112 ? -18.054 7.654 11.920 1.00 89.62 112 PHE A C 1
ATOM 902 O O . PHE A 1 112 ? -18.346 8.842 11.774 1.00 89.62 112 PHE A O 1
ATOM 909 N N . SER A 1 113 ? -18.985 6.720 12.130 1.00 89.94 113 SER A N 1
ATOM 910 C CA . SER A 1 113 ? -20.414 7.052 12.157 1.00 89.94 113 SER A CA 1
ATOM 911 C C . SER A 1 113 ? -20.772 7.971 13.329 1.00 89.94 113 SER A C 1
ATOM 913 O O . SER A 1 113 ? -21.396 9.003 13.120 1.00 89.94 113 SER A O 1
ATOM 915 N N . LYS A 1 114 ? -20.343 7.656 14.561 1.00 89.12 114 LYS A N 1
ATOM 916 C CA . LYS A 1 114 ? -20.752 8.421 15.755 1.00 89.12 114 LYS A CA 1
ATOM 917 C C . LYS A 1 114 ? -19.974 9.717 15.964 1.00 89.12 114 LYS A C 1
ATOM 919 O O . LYS A 1 114 ? -20.570 10.739 16.276 1.00 89.12 114 LYS A O 1
ATOM 924 N N . HIS A 1 115 ? -18.646 9.684 15.843 1.00 85.19 115 HIS A N 1
ATOM 925 C CA . HIS A 1 115 ? -17.801 10.838 16.182 1.00 85.19 115 HIS A CA 1
ATOM 926 C C . HIS A 1 115 ? -17.513 11.750 14.994 1.00 85.19 115 HIS A C 1
ATOM 928 O O . HIS A 1 115 ? -17.178 12.916 15.193 1.00 85.19 115 HIS A O 1
ATOM 934 N N . ARG A 1 116 ? -17.571 11.227 13.764 1.00 83.00 116 ARG A N 1
ATOM 935 C CA . ARG A 1 116 ? -17.317 12.018 12.553 1.00 83.00 116 ARG A CA 1
ATOM 936 C C . ARG A 1 116 ? -18.579 12.312 11.754 1.00 83.00 116 ARG A C 1
ATOM 938 O O . ARG A 1 116 ? -18.499 13.166 10.880 1.00 83.00 116 ARG A O 1
ATOM 945 N N . ASN A 1 117 ? -19.705 11.675 12.088 1.00 84.88 117 ASN A N 1
ATOM 946 C CA . ASN A 1 117 ? -20.962 11.756 11.347 1.00 84.88 117 ASN A CA 1
ATOM 947 C C . ASN A 1 117 ? -20.772 11.415 9.860 1.00 84.88 117 ASN A C 1
ATOM 949 O O . ASN A 1 117 ? -21.202 12.155 8.977 1.00 84.88 117 ASN A O 1
ATOM 953 N N . ILE A 1 118 ? -20.024 10.339 9.588 1.00 85.00 118 ILE A N 1
ATOM 954 C CA . ILE A 1 118 ? -19.770 9.873 8.224 1.00 85.00 118 ILE A CA 1
ATOM 955 C C . ILE A 1 118 ? -20.178 8.413 8.116 1.00 85.00 118 ILE A C 1
ATOM 957 O O . ILE A 1 118 ? -19.652 7.548 8.822 1.00 85.00 118 ILE A O 1
ATOM 961 N N . GLU A 1 119 ? -21.118 8.154 7.217 1.00 84.12 119 GLU A N 1
ATOM 962 C CA . GLU A 1 119 ? -21.560 6.810 6.883 1.00 84.12 119 GLU A CA 1
ATOM 963 C C . GLU A 1 119 ? -20.613 6.203 5.851 1.00 84.12 119 GLU A C 1
ATOM 965 O O . GLU A 1 119 ? -20.415 6.744 4.765 1.00 84.12 119 GLU A O 1
ATOM 970 N N . LEU A 1 120 ? -19.988 5.089 6.229 1.00 83.12 120 LEU A N 1
ATOM 971 C CA . LEU A 1 120 ? -19.136 4.319 5.332 1.00 83.12 120 LEU A CA 1
ATOM 972 C C . LEU A 1 120 ? -20.033 3.517 4.398 1.00 83.12 120 LEU A C 1
ATOM 974 O O . LEU A 1 120 ? -20.861 2.738 4.870 1.00 83.12 120 LEU A O 1
ATOM 978 N N . THR A 1 121 ? -19.845 3.691 3.094 1.00 83.44 121 THR A N 1
ATOM 979 C CA . THR A 1 121 ? -20.645 2.993 2.084 1.00 83.44 121 THR A CA 1
ATOM 980 C C . THR A 1 121 ? -20.045 1.612 1.817 1.00 83.44 121 THR A C 1
ATOM 982 O O . THR A 1 121 ? -20.346 0.638 2.508 1.00 83.44 121 THR A O 1
ATOM 985 N N . TYR A 1 122 ? -19.125 1.516 0.863 1.00 82.38 122 TYR A N 1
ATOM 986 C CA . TYR A 1 122 ? -18.473 0.266 0.483 1.00 82.38 122 TYR A CA 1
ATOM 987 C C . TYR A 1 122 ? -17.289 -0.081 1.400 1.00 82.38 122 TYR A C 1
ATOM 989 O O . TYR A 1 122 ? -16.990 -1.257 1.610 1.00 82.38 122 TYR A O 1
ATOM 997 N N . SER A 1 123 ? -16.634 0.914 2.006 1.00 84.62 123 SER A N 1
ATOM 998 C CA . SER A 1 123 ? -15.448 0.701 2.849 1.00 84.62 123 SER A CA 1
ATOM 999 C C . SER A 1 123 ? -15.737 -0.007 4.174 1.00 84.62 123 SER A C 1
ATOM 1001 O O . SER A 1 123 ? -14.812 -0.519 4.804 1.00 84.62 123 SER A O 1
ATOM 1003 N N . ALA A 1 124 ? -17.004 -0.103 4.591 1.00 86.94 124 ALA A N 1
ATOM 1004 C CA . ALA A 1 124 ? -17.396 -0.823 5.802 1.00 86.94 124 ALA A CA 1
ATOM 1005 C C . ALA A 1 124 ? -16.998 -2.312 5.761 1.00 86.94 124 ALA A C 1
ATOM 1007 O O . ALA A 1 124 ? -16.621 -2.883 6.789 1.00 86.94 124 ALA A O 1
ATOM 1008 N N . TYR A 1 125 ? -17.056 -2.921 4.573 1.00 89.12 125 TYR A N 1
ATOM 1009 C CA . TYR A 1 125 ? -16.756 -4.337 4.336 1.00 89.12 125 TYR A CA 1
ATOM 1010 C C . TYR A 1 125 ? -15.350 -4.571 3.765 1.00 89.12 125 TYR A C 1
ATOM 1012 O O . TYR A 1 125 ? -14.996 -5.704 3.452 1.00 89.12 125 TYR A O 1
ATOM 1020 N N . MET A 1 126 ? -14.538 -3.518 3.648 1.00 89.12 126 MET A N 1
ATOM 1021 C CA . MET A 1 126 ? -13.178 -3.586 3.112 1.00 89.12 126 MET A CA 1
ATOM 1022 C C . MET A 1 126 ? -12.121 -3.422 4.202 1.00 89.12 126 MET A C 1
ATOM 1024 O O . MET A 1 126 ? -12.409 -2.977 5.315 1.00 89.12 126 MET A O 1
ATOM 1028 N N . HIS A 1 127 ? -10.884 -3.770 3.844 1.00 91.00 127 HIS A N 1
ATOM 1029 C CA . HIS A 1 127 ? -9.702 -3.610 4.686 1.00 91.00 127 HIS A CA 1
ATOM 1030 C C . HIS A 1 127 ? -9.468 -2.118 4.970 1.00 91.00 127 HIS A C 1
ATOM 1032 O O . HIS A 1 127 ? -9.636 -1.276 4.084 1.00 91.00 127 HIS A O 1
ATOM 1038 N N . CYS A 1 128 ? -9.070 -1.774 6.195 1.00 91.75 128 CYS A N 1
ATOM 1039 C CA . CYS A 1 128 ? -8.697 -0.397 6.521 1.00 91.75 128 CYS A CA 1
ATOM 1040 C C . CYS A 1 128 ? -7.209 -0.139 6.218 1.00 91.75 128 CYS A C 1
ATOM 1042 O O . CYS A 1 128 ? -6.386 -1.054 6.222 1.00 91.75 128 CYS A O 1
ATOM 1044 N N . LEU A 1 129 ? -6.856 1.124 5.990 1.00 92.56 129 LEU A N 1
ATOM 1045 C CA . LEU A 1 129 ? -5.480 1.597 5.866 1.00 92.56 129 LEU A CA 1
ATOM 1046 C C . LEU A 1 129 ? -4.854 1.770 7.248 1.00 92.56 129 LEU A C 1
ATOM 1048 O O . LEU A 1 129 ? -5.375 2.520 8.077 1.00 92.56 129 LEU A O 1
ATOM 1052 N N . ASP A 1 130 ? -3.693 1.154 7.448 1.00 93.00 130 ASP A N 1
ATOM 1053 C CA . ASP A 1 130 ? -2.883 1.336 8.647 1.00 93.00 130 ASP A CA 1
ATOM 1054 C C . ASP A 1 130 ? -1.913 2.487 8.402 1.00 93.00 130 ASP A C 1
ATOM 1056 O O . ASP A 1 130 ? -0.997 2.384 7.575 1.00 93.00 130 ASP A O 1
ATOM 1060 N N . VAL A 1 131 ? -2.096 3.602 9.108 1.00 91.62 131 VAL A N 1
ATOM 1061 C CA . VAL A 1 131 ? -1.303 4.812 8.874 1.00 91.62 131 VAL A CA 1
ATOM 1062 C C . VAL A 1 131 ? -0.648 5.353 10.138 1.00 91.62 131 VAL A C 1
ATOM 1064 O O . VAL A 1 131 ? -1.098 5.126 11.256 1.00 91.62 131 VAL A O 1
ATOM 1067 N N . GLY A 1 132 ? 0.424 6.126 9.970 1.00 87.69 132 GLY A N 1
ATOM 1068 C CA . GLY A 1 132 ? 1.100 6.791 11.083 1.00 87.69 132 GLY A CA 1
ATOM 1069 C C . GLY A 1 132 ? 2.276 5.984 11.628 1.00 87.69 132 GLY A C 1
ATOM 1070 O O . GLY A 1 132 ? 3.254 5.772 10.912 1.00 87.69 132 GLY A O 1
ATOM 1071 N N . LYS A 1 133 ? 2.230 5.595 12.909 1.00 87.19 133 LYS A N 1
ATOM 1072 C CA . LYS A 1 133 ? 3.347 4.916 13.589 1.00 87.19 133 LYS A CA 1
ATOM 1073 C C . LYS A 1 133 ? 3.120 3.400 13.632 1.00 87.19 133 LYS A C 1
ATOM 1075 O O . LYS A 1 133 ? 2.030 2.978 13.990 1.00 87.19 133 LYS A O 1
ATOM 1080 N N . PRO A 1 134 ? 4.141 2.563 13.376 1.00 83.00 134 PRO A N 1
ATOM 1081 C CA . PRO A 1 134 ? 3.974 1.106 13.350 1.00 83.00 134 PRO A CA 1
ATOM 1082 C C . PRO A 1 134 ? 3.564 0.516 14.705 1.00 83.00 134 PRO A C 1
ATOM 1084 O O . PRO A 1 134 ? 2.815 -0.448 14.747 1.00 83.00 134 PRO A O 1
ATOM 1087 N N . LYS A 1 135 ? 4.018 1.111 15.818 1.00 83.69 135 LYS A N 1
ATOM 1088 C CA . LYS A 1 135 ? 3.661 0.667 17.178 1.00 83.69 135 LYS A CA 1
ATOM 1089 C C . LYS A 1 135 ? 2.255 1.094 17.614 1.00 83.69 135 LYS A C 1
ATOM 1091 O O . LYS A 1 135 ? 1.725 0.546 18.569 1.00 83.69 135 LYS A O 1
ATOM 1096 N N . GLN A 1 136 ? 1.686 2.101 16.957 1.00 83.75 136 GLN A N 1
ATOM 1097 C CA . GLN A 1 136 ? 0.359 2.626 17.258 1.00 83.75 136 GLN A CA 1
ATOM 1098 C C . GLN A 1 136 ? -0.244 3.173 15.958 1.00 83.75 136 GLN A C 1
ATOM 1100 O O . GLN A 1 136 ? -0.150 4.380 15.694 1.00 83.75 136 GLN A O 1
ATOM 1105 N N . PRO A 1 137 ? -0.761 2.279 15.097 1.00 87.06 137 PRO A N 1
ATOM 1106 C CA . PRO A 1 137 ? -1.337 2.681 13.829 1.00 87.06 137 PRO A CA 1
ATOM 1107 C C . PRO A 1 137 ? -2.678 3.382 14.053 1.00 87.06 137 PRO A C 1
ATOM 1109 O O . PRO A 1 137 ? -3.459 3.027 14.935 1.00 87.06 137 PRO A O 1
ATOM 1112 N N . ASN A 1 138 ? -2.945 4.377 13.218 1.00 90.44 138 ASN A N 1
ATOM 1113 C CA . ASN A 1 138 ? -4.267 4.954 13.046 1.00 90.44 138 ASN A CA 1
ATOM 1114 C C . ASN A 1 138 ? -4.949 4.220 11.892 1.00 90.44 138 ASN A C 1
ATOM 1116 O O . ASN A 1 138 ? -4.382 4.136 10.803 1.00 90.44 138 ASN A O 1
ATOM 1120 N N . TYR A 1 139 ? -6.162 3.730 12.115 1.00 91.94 139 TYR A N 1
ATOM 1121 C CA . TYR A 1 139 ? -6.932 3.032 11.090 1.00 91.94 139 TYR A CA 1
ATOM 1122 C C . TYR A 1 139 ? -7.816 4.012 10.321 1.00 91.94 139 TYR A C 1
ATOM 1124 O O . TYR A 1 139 ? -8.630 4.722 10.917 1.00 91.94 139 TYR A O 1
ATOM 1132 N N . LEU A 1 140 ? -7.664 4.051 8.997 1.00 91.25 140 LEU A N 1
ATOM 1133 C CA . LEU A 1 140 ? -8.462 4.896 8.110 1.00 91.25 140 LEU A CA 1
ATOM 1134 C C . LEU A 1 140 ? -9.219 4.042 7.085 1.00 91.25 140 LEU A C 1
ATOM 1136 O O . LEU A 1 140 ? -8.601 3.218 6.416 1.00 91.25 140 LEU A O 1
ATOM 1140 N N . PRO A 1 141 ? -10.533 4.236 6.901 1.00 91.25 141 PRO A N 1
ATOM 1141 C CA . PRO A 1 141 ? -11.252 3.612 5.797 1.00 91.25 141 PRO A CA 1
ATOM 1142 C C . PRO A 1 141 ? -10.698 4.083 4.446 1.00 91.25 141 PRO A C 1
ATOM 1144 O O . PRO A 1 141 ? -10.256 5.228 4.312 1.00 91.25 141 PRO A O 1
ATOM 1147 N N . LEU A 1 142 ? -10.745 3.217 3.432 1.00 88.19 142 LEU A N 1
ATOM 1148 C CA . LEU A 1 142 ? -10.194 3.500 2.098 1.00 88.19 142 LEU A CA 1
ATOM 1149 C C . LEU A 1 142 ? -10.814 4.750 1.442 1.00 88.19 142 LEU A C 1
ATOM 1151 O O . LEU A 1 142 ? -10.107 5.491 0.765 1.00 88.19 142 LEU A O 1
ATOM 1155 N N . GLU A 1 143 ? -12.086 5.041 1.736 1.00 83.31 143 GLU A N 1
ATOM 1156 C CA . GLU A 1 143 ? -12.819 6.239 1.284 1.00 83.31 143 GLU A CA 1
ATOM 1157 C C . GLU A 1 143 ? -12.180 7.569 1.738 1.00 83.31 143 GLU A C 1
ATOM 1159 O O . GLU A 1 143 ? -12.415 8.621 1.147 1.00 83.31 143 GLU A O 1
ATOM 1164 N N . PHE A 1 144 ? -11.354 7.543 2.789 1.00 80.00 144 PHE A N 1
ATOM 1165 C CA . PHE A 1 144 ? -10.778 8.742 3.407 1.00 80.00 144 PHE A CA 1
ATOM 1166 C C . PHE A 1 144 ? -9.341 9.037 2.981 1.00 80.00 144 PHE A C 1
ATOM 1168 O O . PHE A 1 144 ? -8.800 10.088 3.345 1.00 80.00 144 PHE A O 1
ATOM 1175 N N . GLY A 1 145 ? -8.715 8.123 2.239 1.00 73.38 145 GLY A N 1
ATOM 1176 C CA . GLY A 1 145 ? -7.372 8.298 1.712 1.00 73.38 145 GLY A CA 1
ATOM 1177 C C . GLY A 1 145 ? -7.412 8.926 0.327 1.00 73.38 145 GLY A C 1
ATOM 1178 O O . GLY A 1 145 ? -7.782 8.266 -0.642 1.00 73.38 145 GLY A O 1
ATOM 1179 N N . ARG A 1 146 ? -6.970 10.181 0.213 1.00 82.00 146 ARG A N 1
ATOM 1180 C CA . ARG A 1 146 ? -6.511 10.710 -1.074 1.00 82.00 146 ARG A CA 1
ATOM 1181 C C . ARG A 1 146 ? -5.013 10.516 -1.163 1.00 82.00 146 ARG A C 1
ATOM 1183 O O . ARG A 1 146 ? -4.280 10.913 -0.254 1.00 82.00 146 ARG A O 1
ATOM 1190 N N . LEU A 1 147 ? -4.564 9.896 -2.244 1.00 76.81 147 LEU A N 1
ATOM 1191 C CA . LEU A 1 147 ? -3.152 9.832 -2.571 1.00 76.81 147 LEU A CA 1
ATOM 1192 C C . LEU A 1 147 ? -2.634 11.254 -2.665 1.00 76.81 147 LEU A C 1
ATOM 1194 O O . LEU A 1 147 ? -3.246 12.109 -3.309 1.00 76.81 147 LEU A O 1
ATOM 1198 N N . TRP A 1 148 ? -1.548 11.521 -1.944 1.00 66.81 148 TRP A N 1
ATOM 1199 C CA . TRP A 1 148 ? -0.905 12.807 -2.094 1.00 66.81 148 TRP A CA 1
ATOM 1200 C C . TRP A 1 148 ? -0.464 12.932 -3.549 1.00 66.81 148 TRP A C 1
ATOM 1202 O O . TRP A 1 148 ? 0.154 12.023 -4.108 1.00 66.81 148 TRP A O 1
ATOM 1212 N N . GLU A 1 149 ? -0.803 14.060 -4.156 1.00 58.00 149 GLU A N 1
ATOM 1213 C CA . GLU A 1 149 ? -0.133 14.487 -5.364 1.00 58.00 149 GLU A CA 1
ATOM 1214 C C . GLU A 1 149 ? 1.341 14.559 -4.985 1.00 58.00 149 GLU A C 1
ATOM 1216 O O . GLU A 1 149 ? 1.735 15.384 -4.157 1.00 58.00 149 GLU A O 1
ATOM 1221 N N . THR A 1 150 ? 2.139 13.615 -5.486 1.00 49.16 150 THR A N 1
ATOM 1222 C CA . THR A 1 150 ? 3.586 13.689 -5.339 1.00 49.16 150 THR A CA 1
ATOM 1223 C C . THR A 1 150 ? 4.001 14.841 -6.226 1.00 49.16 150 THR A C 1
ATOM 1225 O O . THR A 1 150 ? 4.362 14.640 -7.380 1.00 49.16 150 THR A O 1
ATOM 1228 N N . THR A 1 151 ? 3.859 16.069 -5.732 1.00 43.56 151 THR A N 1
ATOM 1229 C CA . THR A 1 151 ? 4.287 17.263 -6.434 1.00 43.56 151 THR A CA 1
ATOM 1230 C C . THR A 1 151 ? 5.810 17.219 -6.445 1.00 43.56 151 THR A C 1
ATOM 1232 O O . THR A 1 151 ? 6.485 17.879 -5.663 1.00 43.56 151 THR A O 1
ATOM 1235 N N . VAL A 1 152 ? 6.383 16.459 -7.379 1.00 44.81 152 VAL A N 1
ATOM 1236 C CA . VAL A 1 152 ? 7.742 16.728 -7.864 1.00 44.81 152 VAL A CA 1
ATOM 1237 C C . VAL A 1 152 ? 7.791 18.166 -8.439 1.00 44.81 152 VAL A C 1
ATOM 1239 O O . VAL A 1 152 ? 8.853 18.759 -8.559 1.00 44.81 152 VAL A O 1
ATOM 1242 N N . MET A 1 153 ? 6.623 18.789 -8.660 1.00 44.41 153 MET A N 1
ATOM 1243 C CA . MET A 1 153 ? 6.398 20.161 -9.124 1.00 44.41 153 MET A CA 1
ATOM 1244 C C . MET A 1 153 ? 6.499 21.291 -8.078 1.00 44.41 153 MET A C 1
ATOM 1246 O O . MET A 1 153 ? 6.231 22.434 -8.429 1.00 44.41 153 MET A O 1
ATOM 1250 N N . MET A 1 154 ? 6.856 21.036 -6.811 1.00 39.03 154 MET A N 1
ATOM 1251 C CA . MET A 1 154 ? 7.085 22.124 -5.831 1.00 39.03 154 MET A CA 1
ATOM 1252 C C . MET A 1 154 ? 8.553 22.298 -5.430 1.00 39.03 154 MET A C 1
ATOM 1254 O O . MET A 1 154 ? 8.851 22.996 -4.462 1.00 39.03 154 MET A O 1
ATOM 1258 N N . MET A 1 155 ? 9.491 21.736 -6.199 1.00 39.44 155 MET A N 1
ATOM 1259 C CA . MET A 1 155 ? 10.890 22.155 -6.143 1.00 39.44 155 MET A CA 1
ATOM 1260 C C . MET A 1 155 ? 11.263 23.059 -7.333 1.00 39.44 155 MET A C 1
ATOM 1262 O O . MET A 1 155 ? 11.857 22.643 -8.316 1.00 39.44 155 MET A O 1
ATOM 1266 N N . ILE A 1 156 ? 10.975 24.347 -7.108 1.00 50.50 156 ILE A N 1
ATOM 1267 C CA . ILE A 1 156 ? 11.838 25.516 -7.351 1.00 50.50 156 ILE A CA 1
ATOM 1268 C C . ILE A 1 156 ? 11.969 25.997 -8.820 1.00 50.50 156 ILE A C 1
ATOM 1270 O O . ILE A 1 156 ? 12.862 25.540 -9.535 1.00 50.50 156 ILE A O 1
ATOM 1274 N N . PRO A 1 157 ? 11.217 27.040 -9.244 1.00 53.19 157 PRO A N 1
ATOM 1275 C CA . PRO A 1 157 ? 11.545 27.824 -10.446 1.00 53.19 157 PRO A CA 1
ATOM 1276 C C . PRO A 1 157 ? 13.020 28.266 -10.462 1.00 53.19 157 PRO A C 1
ATOM 1278 O O . PRO A 1 157 ? 13.688 28.233 -11.492 1.00 53.19 157 PRO A O 1
ATOM 1281 N N . SER A 1 158 ? 13.564 28.578 -9.285 1.00 53.47 158 SER A N 1
ATOM 1282 C CA . SER A 1 158 ? 14.973 28.904 -9.060 1.00 53.47 158 SER A CA 1
ATOM 1283 C C . SER A 1 158 ? 15.944 27.730 -9.282 1.00 53.47 158 SER A C 1
ATOM 1285 O O . SER A 1 158 ? 17.043 27.984 -9.761 1.00 53.47 158 SER A O 1
ATOM 1287 N N . LEU A 1 159 ? 15.585 26.463 -9.001 1.00 52.44 159 LEU A N 1
ATOM 1288 C CA . LEU A 1 159 ? 16.444 25.310 -9.351 1.00 52.44 159 LEU A CA 1
ATOM 1289 C C . LEU A 1 159 ? 16.312 24.928 -10.818 1.00 52.44 159 LEU A C 1
ATOM 1291 O O . LEU A 1 159 ? 17.297 24.479 -11.389 1.00 52.44 159 LEU A O 1
ATOM 1295 N N . LEU A 1 160 ? 15.146 25.123 -11.441 1.00 56.00 160 LEU A N 1
ATOM 1296 C CA . LEU A 1 160 ? 14.993 24.923 -12.882 1.00 56.00 160 LEU A CA 1
ATOM 1297 C C . LEU A 1 160 ? 15.878 25.910 -13.659 1.00 56.00 160 LEU A C 1
ATOM 1299 O O . LEU A 1 160 ? 16.578 25.511 -14.588 1.00 56.00 160 LEU A O 1
ATOM 1303 N N . LEU A 1 161 ? 15.914 27.175 -13.221 1.00 57.00 161 LEU A N 1
ATOM 1304 C CA . LEU A 1 161 ? 16.802 28.194 -13.778 1.00 57.00 161 LEU A CA 1
ATOM 1305 C C . LEU A 1 161 ? 18.280 27.833 -13.561 1.00 57.00 161 LEU A C 1
ATOM 1307 O O . LEU A 1 161 ? 19.067 27.884 -14.501 1.00 57.00 161 LEU A O 1
ATOM 1311 N N . LEU A 1 162 ? 18.654 27.396 -12.355 1.00 55.62 162 LEU A N 1
ATOM 1312 C CA . LEU A 1 162 ? 20.018 26.949 -12.047 1.00 55.62 162 LEU A CA 1
ATOM 1313 C C . LEU A 1 162 ? 20.426 25.700 -12.847 1.00 55.62 162 LEU A C 1
ATOM 1315 O O . LEU A 1 162 ? 21.537 25.640 -13.362 1.00 55.62 162 LEU A O 1
ATOM 1319 N N . ALA A 1 163 ? 19.533 24.723 -13.007 1.00 55.97 163 ALA A N 1
ATOM 1320 C CA . ALA A 1 163 ? 19.771 23.518 -13.799 1.00 55.97 163 ALA A CA 1
ATOM 1321 C C . ALA A 1 163 ? 19.918 23.839 -15.293 1.00 55.97 163 ALA A C 1
ATOM 1323 O O . ALA A 1 163 ? 20.787 23.275 -15.958 1.00 55.97 163 ALA A O 1
ATOM 1324 N N . PHE A 1 164 ? 19.126 24.781 -15.816 1.00 61.03 164 PHE A N 1
ATOM 1325 C CA . PHE A 1 164 ? 19.264 25.273 -17.186 1.00 61.03 164 PHE A CA 1
ATOM 1326 C C . PHE A 1 164 ? 20.613 25.981 -17.402 1.00 61.03 164 PHE A C 1
ATOM 1328 O O . PHE A 1 164 ? 21.290 25.724 -18.396 1.00 61.03 164 PHE A O 1
ATOM 1335 N N . GLN A 1 165 ? 21.051 26.800 -16.439 1.00 59.31 165 GLN A N 1
ATOM 1336 C CA . GLN A 1 165 ? 22.360 27.465 -16.470 1.00 59.31 165 GLN A CA 1
ATOM 1337 C C . GLN A 1 165 ? 23.531 26.466 -16.372 1.00 59.31 165 GLN A C 1
ATOM 1339 O O . GLN A 1 165 ? 24.504 26.582 -17.114 1.00 59.31 165 GLN A O 1
ATOM 1344 N N . LEU A 1 166 ? 23.428 25.438 -15.521 1.00 57.84 166 LEU A N 1
ATOM 1345 C CA . LEU A 1 166 ? 24.453 24.393 -15.385 1.00 57.84 166 LEU A CA 1
ATOM 1346 C C . LEU A 1 166 ? 24.529 23.467 -16.608 1.00 57.84 166 LEU A C 1
ATOM 1348 O O . LEU A 1 166 ? 25.624 23.066 -16.994 1.00 57.84 166 LEU A O 1
ATOM 1352 N N . ARG A 1 167 ? 23.398 23.157 -17.262 1.00 55.97 167 ARG A N 1
ATOM 1353 C CA . ARG A 1 167 ? 23.365 22.351 -18.498 1.00 55.97 167 ARG A CA 1
ATOM 1354 C C . ARG A 1 167 ? 24.177 22.999 -19.622 1.00 55.97 167 ARG A C 1
ATOM 1356 O O . ARG A 1 167 ? 24.896 22.302 -20.338 1.00 55.97 167 ARG A O 1
ATOM 1363 N N . ASN A 1 168 ? 24.089 24.322 -19.743 1.00 59.00 168 ASN A N 1
ATOM 1364 C CA . ASN A 1 168 ? 24.810 25.081 -20.766 1.00 59.00 168 ASN A CA 1
ATOM 1365 C C . ASN A 1 168 ? 26.321 25.176 -20.481 1.00 59.00 168 ASN A C 1
ATOM 1367 O O . ASN A 1 168 ? 27.096 25.383 -21.408 1.00 59.00 168 ASN A O 1
ATOM 1371 N N . ASN A 1 169 ? 26.744 24.939 -19.233 1.00 59.59 169 ASN A N 1
ATOM 1372 C CA . ASN A 1 169 ? 28.142 24.912 -18.795 1.00 59.59 169 ASN A CA 1
ATOM 1373 C C . ASN A 1 169 ? 28.565 23.507 -18.342 1.00 59.59 169 ASN A C 1
ATOM 1375 O O . ASN A 1 169 ? 29.043 23.302 -17.225 1.00 59.59 169 ASN A O 1
ATOM 1379 N N . SER A 1 170 ? 28.404 22.520 -19.225 1.00 56.62 170 SER A N 1
ATOM 1380 C CA . SER A 1 170 ? 28.902 21.164 -18.975 1.00 56.62 170 SER A CA 1
ATOM 1381 C C . SER A 1 170 ? 30.424 21.199 -18.733 1.00 56.62 170 SER A C 1
ATOM 1383 O O . SER A 1 170 ? 31.159 21.632 -19.628 1.00 56.62 170 SER A O 1
ATOM 1385 N N . PRO A 1 171 ? 30.940 20.761 -17.566 1.00 58.41 171 PRO A N 1
ATOM 1386 C CA . PRO A 1 171 ? 32.374 20.771 -17.313 1.00 58.41 171 PRO A CA 1
ATOM 1387 C C . PRO A 1 171 ? 33.064 19.816 -18.288 1.00 58.41 171 PRO A C 1
ATOM 1389 O O . PRO A 1 171 ? 32.760 18.623 -18.347 1.00 58.41 171 PRO A O 1
ATOM 1392 N N . LYS A 1 172 ? 34.005 20.341 -19.074 1.00 60.62 172 LYS A N 1
ATOM 1393 C CA . LYS A 1 172 ? 34.799 19.543 -20.009 1.00 60.62 172 LYS A CA 1
ATOM 1394 C C . LYS A 1 172 ? 35.795 18.709 -19.205 1.00 60.62 172 LYS A C 1
ATOM 1396 O O . LYS A 1 172 ? 36.845 19.195 -18.798 1.00 60.62 172 LYS A O 1
ATOM 1401 N N . LEU A 1 173 ? 35.439 17.459 -18.931 1.00 57.69 173 LEU A N 1
ATOM 1402 C CA . LEU A 1 173 ? 36.301 16.535 -18.202 1.00 57.69 173 LEU A CA 1
ATOM 1403 C C . LEU A 1 173 ? 37.368 15.971 -19.145 1.00 57.69 173 LEU A C 1
ATOM 1405 O O . LEU A 1 173 ? 37.058 15.404 -20.192 1.00 57.69 173 LEU A O 1
ATOM 1409 N N . MET A 1 174 ? 38.637 16.103 -18.763 1.00 42.66 174 MET A N 1
ATOM 1410 C CA . MET A 1 174 ? 39.738 15.425 -19.442 1.00 42.66 174 MET A CA 1
ATOM 1411 C C . MET A 1 174 ? 39.774 13.972 -18.963 1.00 42.66 174 MET A C 1
ATOM 1413 O O . MET A 1 174 ? 40.336 13.652 -17.916 1.00 42.66 174 MET A O 1
ATOM 1417 N N . VAL A 1 175 ? 39.121 13.087 -19.710 1.00 54.56 175 VAL A N 1
ATOM 1418 C CA . VAL A 1 175 ? 39.074 11.659 -19.388 1.00 54.56 175 VAL A CA 1
ATOM 1419 C C . VAL A 1 175 ? 40.360 11.001 -19.882 1.00 54.56 175 VAL A C 1
ATOM 1421 O O . VAL A 1 175 ? 40.686 11.062 -21.066 1.00 54.56 175 VAL A O 1
ATOM 1424 N N . ARG A 1 176 ? 41.111 10.363 -18.980 1.00 64.06 176 ARG A N 1
ATOM 1425 C CA . ARG A 1 176 ? 42.250 9.518 -19.357 1.00 64.06 176 ARG A CA 1
ATOM 1426 C C . ARG A 1 176 ? 41.765 8.084 -19.520 1.00 64.06 176 ARG A C 1
ATOM 1428 O O . ARG A 1 176 ? 41.432 7.432 -18.535 1.00 64.06 176 ARG A O 1
ATOM 1435 N N . SER A 1 177 ? 41.755 7.590 -20.755 1.00 56.16 177 SER A N 1
ATOM 1436 C CA . SER A 1 177 ? 41.572 6.161 -21.011 1.00 56.16 177 SER A CA 1
ATOM 1437 C C . SER A 1 177 ? 42.851 5.426 -20.617 1.00 56.16 177 SER A C 1
ATOM 1439 O O . SER A 1 177 ? 43.880 5.561 -21.280 1.00 56.16 177 SER A O 1
ATOM 1441 N N . LEU A 1 178 ? 42.810 4.671 -19.518 1.00 66.62 178 LEU A N 1
ATOM 1442 C CA . LEU A 1 178 ? 43.919 3.799 -19.140 1.00 66.62 178 LEU A CA 1
ATOM 1443 C C . LEU A 1 178 ? 44.054 2.673 -20.171 1.00 66.62 178 LEU A C 1
ATOM 1445 O O . LEU A 1 178 ? 43.059 2.147 -20.672 1.00 66.62 178 LEU A O 1
ATOM 1449 N N . ARG A 1 179 ? 45.297 2.299 -20.490 1.00 59.22 179 ARG A N 1
ATOM 1450 C CA . ARG A 1 179 ? 45.556 1.123 -21.327 1.00 59.22 179 ARG A CA 1
ATOM 1451 C C . ARG A 1 179 ? 45.071 -0.119 -20.582 1.00 59.22 179 ARG A C 1
ATOM 1453 O O . ARG A 1 179 ? 45.381 -0.292 -19.406 1.00 59.22 179 ARG A O 1
ATOM 1460 N N . HIS A 1 180 ? 44.309 -0.965 -21.265 1.00 69.38 180 HIS A N 1
ATOM 1461 C CA . HIS A 1 180 ? 43.813 -2.210 -20.689 1.00 69.38 180 HIS A CA 1
ATOM 1462 C C . HIS A 1 180 ? 44.983 -3.148 -20.330 1.00 69.38 180 HIS A C 1
ATOM 1464 O O . HIS A 1 180 ? 45.939 -3.252 -21.111 1.00 69.38 180 HIS A O 1
ATOM 1470 N N . PRO A 1 181 ? 44.929 -3.842 -19.176 1.00 70.19 181 PRO A N 1
ATOM 1471 C CA . PRO A 1 181 ? 45.931 -4.841 -18.822 1.00 70.19 181 PRO A CA 1
ATOM 1472 C C . PRO A 1 181 ? 45.949 -5.945 -19.883 1.00 70.19 181 PRO A C 1
ATOM 1474 O O . PRO A 1 181 ? 44.906 -6.285 -20.434 1.00 70.19 181 PRO A O 1
ATOM 1477 N N . LYS A 1 182 ? 47.126 -6.489 -20.199 1.00 70.94 182 LYS A N 1
ATOM 1478 C CA . LYS A 1 182 ? 47.251 -7.603 -21.146 1.00 70.94 182 LYS A CA 1
ATOM 1479 C C . LYS A 1 182 ? 46.990 -8.910 -20.409 1.00 70.94 182 LYS A C 1
ATOM 1481 O O . LYS A 1 182 ? 47.731 -9.241 -19.485 1.00 70.94 182 LYS A O 1
ATOM 1486 N N . LEU A 1 183 ? 45.956 -9.644 -20.810 1.00 71.06 183 LEU A N 1
ATOM 1487 C CA . LEU A 1 183 ? 45.711 -10.988 -20.297 1.00 71.06 183 LEU A CA 1
ATOM 1488 C C . LEU A 1 183 ? 46.376 -11.987 -21.239 1.00 71.06 183 LEU A C 1
ATOM 1490 O O . LEU A 1 183 ? 46.011 -12.051 -22.412 1.00 71.06 183 LEU A O 1
ATOM 1494 N N . LYS A 1 184 ? 47.322 -12.773 -20.726 1.00 70.31 184 LYS A N 1
ATOM 1495 C CA . LYS A 1 184 ? 47.853 -13.923 -21.460 1.00 70.31 184 LYS A CA 1
ATOM 1496 C C . LYS A 1 184 ? 46.940 -15.123 -21.251 1.00 70.31 184 LYS A C 1
ATOM 1498 O O . LYS A 1 184 ? 46.583 -15.446 -20.119 1.00 70.31 184 LYS A O 1
ATOM 1503 N N . VAL A 1 185 ? 46.553 -15.751 -22.350 1.00 67.94 185 VAL A N 1
ATOM 1504 C CA . VAL A 1 185 ? 45.688 -16.938 -22.387 1.00 67.94 185 VAL A CA 1
ATOM 1505 C C . VAL A 1 185 ? 46.558 -18.159 -22.756 1.00 67.94 185 VAL A C 1
ATOM 1507 O O . VAL A 1 185 ? 47.768 -18.003 -22.952 1.00 67.94 185 VAL A O 1
ATOM 1510 N N . GLY A 1 186 ? 46.020 -19.386 -22.749 1.00 63.47 186 GLY A N 1
ATOM 1511 C CA . GLY A 1 186 ? 46.796 -20.596 -23.064 1.00 63.47 186 GLY A CA 1
ATOM 1512 C C . GLY A 1 186 ? 47.582 -20.447 -24.376 1.00 63.47 186 GLY A C 1
ATOM 1513 O O . GLY A 1 186 ? 47.112 -19.788 -25.297 1.00 63.47 186 GLY A O 1
ATOM 1514 N N . ASN A 1 187 ? 48.794 -21.014 -24.435 1.00 67.06 187 ASN A N 1
ATOM 1515 C CA . ASN A 1 187 ? 49.803 -20.820 -25.499 1.00 67.06 187 ASN A CA 1
ATOM 1516 C C . ASN A 1 187 ? 50.456 -19.423 -25.589 1.00 67.06 187 ASN A C 1
ATOM 1518 O O . ASN A 1 187 ? 51.100 -19.109 -26.585 1.00 67.06 187 ASN A O 1
ATOM 1522 N N . SER A 1 188 ? 50.393 -18.610 -24.528 1.00 66.88 188 SER A N 1
ATOM 1523 C CA . SER A 1 188 ? 51.026 -17.274 -24.462 1.00 66.88 188 SER A CA 1
ATOM 1524 C C . SER A 1 188 ? 50.467 -16.244 -25.450 1.00 66.88 188 SER A C 1
ATOM 1526 O O . SER A 1 188 ? 51.115 -15.228 -25.704 1.00 66.88 188 SER A O 1
ATOM 1528 N N . GLU A 1 189 ? 49.262 -16.471 -25.970 1.00 72.38 189 GLU A N 1
ATOM 1529 C CA . GLU A 1 189 ? 48.574 -15.510 -26.826 1.00 72.38 189 GLU A CA 1
ATOM 1530 C C . GLU A 1 189 ? 48.034 -14.331 -26.006 1.00 72.38 189 GLU A C 1
ATOM 1532 O O . GLU A 1 189 ? 47.437 -14.503 -24.934 1.00 72.38 189 GLU A O 1
ATOM 1537 N N . ASP A 1 190 ? 48.222 -13.119 -26.531 1.00 72.50 190 ASP A N 1
ATOM 1538 C CA . ASP A 1 190 ? 47.682 -11.899 -25.939 1.00 72.50 190 ASP A CA 1
ATOM 1539 C C . ASP A 1 190 ? 46.168 -11.819 -26.213 1.00 72.50 190 ASP A C 1
ATOM 1541 O O . ASP A 1 190 ? 45.693 -11.862 -27.351 1.00 72.50 190 ASP A O 1
ATOM 1545 N N . CYS A 1 191 ? 45.372 -11.670 -25.156 1.00 69.81 191 CYS A N 1
ATOM 1546 C CA . CYS A 1 191 ? 43.972 -11.298 -25.265 1.00 69.81 191 CYS A CA 1
ATOM 1547 C C . CYS A 1 191 ? 43.828 -9.792 -25.046 1.00 69.81 191 CYS A C 1
ATOM 1549 O O . CYS A 1 191 ? 44.403 -9.225 -24.116 1.00 69.81 191 CYS A O 1
ATOM 1551 N N . PHE A 1 192 ? 43.036 -9.148 -25.900 1.00 74.62 192 PHE A N 1
ATOM 1552 C CA . PHE A 1 192 ? 42.691 -7.737 -25.778 1.00 74.62 192 PHE A CA 1
ATOM 1553 C C . PHE A 1 192 ? 41.189 -7.617 -25.515 1.00 74.62 192 PHE A C 1
ATOM 1555 O O . PHE A 1 192 ? 40.409 -8.284 -26.200 1.00 74.62 192 PHE A O 1
ATOM 1562 N N . PRO A 1 193 ? 40.766 -6.811 -24.529 1.00 70.94 193 PRO A N 1
ATOM 1563 C CA . PRO A 1 193 ? 39.357 -6.611 -24.256 1.00 70.94 193 PRO A CA 1
ATOM 1564 C C . PRO A 1 193 ? 38.755 -5.617 -25.249 1.00 70.94 193 PRO A C 1
ATOM 1566 O O . PRO A 1 193 ? 39.378 -4.611 -25.591 1.00 70.94 193 PRO A O 1
ATOM 1569 N N . HIS A 1 194 ? 37.510 -5.851 -25.651 1.00 68.69 194 HIS A N 1
ATOM 1570 C CA . HIS A 1 194 ? 36.720 -4.884 -26.410 1.00 68.69 194 HIS A CA 1
ATOM 1571 C C . HIS A 1 194 ? 35.698 -4.260 -25.454 1.00 68.69 194 HIS A C 1
ATOM 1573 O O . HIS A 1 194 ? 34.920 -4.979 -24.832 1.00 68.69 194 HIS A O 1
ATOM 1579 N N . ASN A 1 195 ? 35.746 -2.938 -25.252 1.00 70.12 195 ASN A N 1
ATOM 1580 C CA . ASN A 1 195 ? 34.919 -2.221 -24.263 1.00 70.12 195 ASN A CA 1
ATOM 1581 C C . ASN A 1 195 ? 34.971 -2.817 -22.838 1.00 70.12 195 ASN A C 1
ATOM 1583 O O . ASN A 1 195 ? 33.963 -2.891 -22.140 1.00 70.12 195 ASN A O 1
ATOM 1587 N N . GLY A 1 196 ? 36.152 -3.272 -22.406 1.00 70.56 196 GLY A N 1
ATOM 1588 C CA . GLY A 1 196 ? 36.350 -3.869 -21.079 1.00 70.56 196 GLY A CA 1
ATOM 1589 C C . GLY A 1 196 ? 35.831 -5.305 -20.935 1.00 70.56 196 GLY A C 1
ATOM 1590 O O . GLY A 1 196 ? 35.945 -5.876 -19.853 1.00 70.56 196 GLY A O 1
ATOM 1591 N N . GLN A 1 197 ? 35.302 -5.905 -22.005 1.00 74.56 197 GLN A N 1
ATOM 1592 C CA . GLN A 1 197 ? 34.834 -7.288 -22.016 1.00 74.56 197 GLN A CA 1
ATOM 1593 C C . GLN A 1 197 ? 35.861 -8.217 -22.665 1.00 74.56 197 GLN A C 1
ATOM 1595 O O . GLN A 1 197 ? 36.494 -7.879 -23.668 1.00 74.56 197 GLN A O 1
ATOM 1600 N N . TRP A 1 198 ? 36.007 -9.404 -22.081 1.00 75.19 198 TRP A N 1
ATOM 1601 C CA . TRP A 1 198 ? 36.922 -10.453 -22.517 1.00 75.19 198 TRP A CA 1
ATOM 1602 C C . TRP A 1 198 ? 36.129 -11.590 -23.148 1.00 75.19 198 TRP A C 1
ATOM 1604 O O . TRP A 1 198 ? 35.117 -12.014 -22.594 1.00 75.19 198 TRP A O 1
ATOM 1614 N N . ASN A 1 199 ? 36.604 -12.108 -24.277 1.00 74.44 199 ASN A N 1
ATOM 1615 C CA . ASN A 1 199 ? 36.034 -13.290 -24.905 1.00 74.44 199 ASN A CA 1
ATOM 1616 C C . ASN A 1 199 ? 37.128 -14.355 -25.090 1.00 74.44 199 ASN A C 1
ATOM 1618 O O . ASN A 1 199 ? 38.199 -14.059 -25.624 1.00 74.44 199 ASN A O 1
ATOM 1622 N N . PHE A 1 200 ? 36.850 -15.579 -24.635 1.00 70.62 200 PHE A N 1
ATOM 1623 C CA . PHE A 1 200 ? 37.731 -16.746 -24.762 1.00 70.62 200 PHE A CA 1
ATOM 1624 C C . PHE A 1 200 ? 37.388 -17.628 -25.974 1.00 70.62 200 PHE A C 1
ATOM 1626 O O . PHE A 1 200 ? 37.983 -18.689 -26.145 1.00 70.62 200 PHE A O 1
ATOM 1633 N N . ASN A 1 201 ? 36.455 -17.203 -26.833 1.00 69.88 201 ASN A N 1
ATOM 1634 C CA . ASN A 1 201 ? 36.137 -17.895 -28.080 1.00 69.88 201 ASN A CA 1
ATOM 1635 C C . ASN A 1 201 ? 37.411 -18.110 -28.907 1.00 69.88 201 ASN A C 1
ATOM 1637 O O . ASN A 1 201 ? 38.173 -17.170 -29.132 1.00 69.88 201 ASN A O 1
ATOM 1641 N N . TYR A 1 202 ? 37.611 -19.349 -29.362 1.00 66.38 202 TYR A N 1
ATOM 1642 C CA . TYR A 1 202 ? 38.774 -19.787 -30.143 1.00 66.38 202 TYR A CA 1
ATOM 1643 C C . TYR A 1 202 ? 40.131 -19.692 -29.417 1.00 66.38 202 TYR A C 1
ATOM 1645 O O . TYR A 1 202 ? 41.163 -19.829 -30.064 1.00 66.38 202 TYR A O 1
ATOM 1653 N N . LYS A 1 203 ? 40.149 -19.498 -28.087 1.00 69.00 203 LYS A N 1
ATOM 1654 C CA . LYS A 1 203 ? 41.377 -19.445 -27.276 1.00 69.00 203 LYS A CA 1
ATOM 1655 C C . LYS A 1 203 ? 41.479 -20.646 -26.347 1.00 69.00 203 LYS A C 1
ATOM 1657 O O . LYS A 1 203 ? 40.487 -21.087 -25.768 1.00 69.00 203 LYS A O 1
ATOM 1662 N N . VAL A 1 204 ? 42.693 -21.157 -26.170 1.00 66.69 204 VAL A N 1
ATOM 1663 C CA . VAL A 1 204 ? 42.956 -22.298 -25.284 1.00 66.69 204 VAL A CA 1
ATOM 1664 C C . VAL A 1 204 ? 42.934 -21.828 -23.829 1.00 66.69 204 VAL A C 1
ATOM 1666 O O . VAL A 1 204 ? 43.536 -20.810 -23.490 1.00 66.69 204 VAL A O 1
ATOM 1669 N N . SER A 1 205 ? 42.244 -22.548 -22.942 1.00 59.38 205 SER A N 1
ATOM 1670 C CA . SER A 1 205 ? 42.219 -22.196 -21.519 1.00 59.38 205 SER A CA 1
ATOM 1671 C C . SER A 1 205 ? 43.645 -22.144 -20.942 1.00 59.38 205 SER A C 1
ATOM 1673 O O . SER A 1 205 ? 44.440 -23.042 -21.212 1.00 59.38 205 SER A O 1
ATOM 1675 N N . PRO A 1 206 ? 43.993 -21.132 -20.125 1.00 56.56 206 PRO A N 1
ATOM 1676 C CA . PRO A 1 206 ? 45.320 -21.041 -19.505 1.00 56.56 206 PRO A CA 1
ATOM 1677 C C . PRO A 1 206 ? 45.524 -22.081 -18.391 1.00 56.56 206 PRO A C 1
ATOM 1679 O O . PRO A 1 206 ? 46.651 -22.363 -17.996 1.00 56.56 206 PRO A O 1
ATOM 1682 N N . ILE A 1 207 ? 44.433 -22.657 -17.886 1.00 59.19 207 ILE A N 1
ATOM 1683 C CA . ILE A 1 207 ? 44.449 -23.780 -16.953 1.00 59.19 207 ILE A CA 1
ATOM 1684 C C . ILE A 1 207 ? 44.661 -25.047 -17.784 1.00 59.19 207 ILE A C 1
ATOM 1686 O O . ILE A 1 207 ? 43.952 -25.243 -18.777 1.00 59.19 207 ILE A O 1
ATOM 1690 N N . ALA A 1 208 ? 45.629 -25.883 -17.388 1.00 57.62 208 ALA A N 1
ATOM 1691 C CA . ALA A 1 208 ? 45.852 -27.195 -17.989 1.00 57.62 208 ALA A CA 1
ATOM 1692 C C . ALA A 1 208 ? 44.507 -27.919 -18.109 1.00 57.62 208 ALA A C 1
ATOM 1694 O O . ALA A 1 208 ? 43.785 -28.039 -17.117 1.00 57.62 208 ALA A O 1
ATOM 1695 N N . ALA A 1 209 ? 44.148 -28.332 -19.326 1.00 58.72 209 ALA A N 1
ATOM 1696 C CA . ALA A 1 209 ? 42.870 -28.974 -19.588 1.00 58.72 209 ALA A CA 1
ATOM 1697 C C . ALA A 1 209 ? 42.704 -30.171 -18.642 1.00 58.72 209 ALA A C 1
ATOM 1699 O O . ALA A 1 209 ? 43.396 -31.183 -18.769 1.00 58.72 209 ALA A O 1
ATOM 1700 N N . LEU A 1 210 ? 41.795 -30.045 -17.674 1.00 59.72 210 LEU A N 1
ATOM 1701 C CA . LEU A 1 210 ? 41.382 -31.167 -16.848 1.00 59.72 210 LEU A CA 1
ATOM 1702 C C . LEU A 1 210 ? 40.679 -32.151 -17.783 1.00 59.72 210 LEU A C 1
ATOM 1704 O O . LEU A 1 210 ? 39.601 -31.867 -18.305 1.00 59.72 210 LEU A O 1
ATOM 1708 N N . LYS A 1 211 ? 41.309 -33.301 -18.041 1.00 62.59 211 LYS A N 1
ATOM 1709 C CA . LYS A 1 211 ? 40.652 -34.402 -18.747 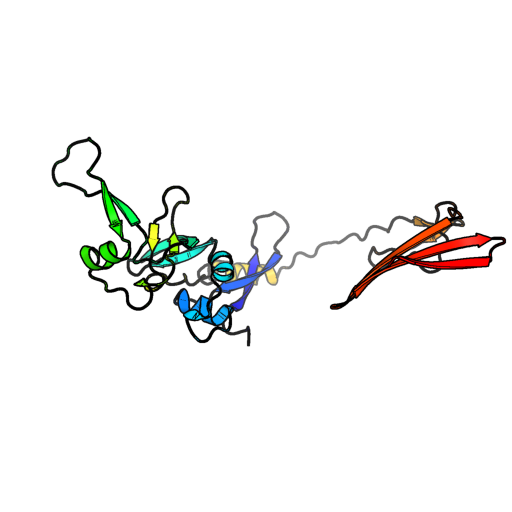1.00 62.59 211 LYS A CA 1
ATOM 1710 C C . LYS A 1 211 ? 39.532 -34.928 -17.854 1.00 62.59 211 LYS A C 1
ATOM 1712 O O . LYS A 1 211 ? 39.783 -35.677 -16.913 1.00 62.59 211 LYS A O 1
ATOM 1717 N N . PHE A 1 212 ? 38.296 -34.546 -18.153 1.00 61.00 212 PHE A N 1
ATOM 1718 C CA . PHE A 1 212 ? 37.119 -35.164 -17.555 1.00 61.00 212 PHE A CA 1
ATOM 1719 C C . PHE A 1 212 ? 37.006 -36.599 -18.081 1.00 61.00 212 PHE A C 1
ATOM 1721 O O . PHE A 1 212 ? 36.592 -36.819 -19.217 1.00 61.00 212 PHE A O 1
ATOM 1728 N N . GLN A 1 213 ? 37.431 -37.577 -17.278 1.00 62.66 213 GLN A N 1
ATOM 1729 C CA . GLN A 1 213 ? 37.364 -38.995 -17.654 1.00 62.66 213 GLN A CA 1
ATOM 1730 C C . GLN A 1 213 ? 35.940 -39.562 -17.541 1.00 62.66 213 GLN A C 1
ATOM 1732 O O . GLN A 1 213 ? 35.545 -40.405 -18.346 1.00 62.66 213 GLN A O 1
ATOM 1737 N N . LEU A 1 214 ? 35.153 -39.061 -16.586 1.00 68.12 214 LEU A N 1
ATOM 1738 C CA . LEU A 1 214 ? 33.757 -39.434 -16.362 1.00 68.12 214 LEU A CA 1
ATOM 1739 C C . LEU A 1 214 ? 32.949 -38.216 -15.919 1.00 68.12 214 LEU A C 1
ATOM 1741 O O . LEU A 1 214 ? 33.354 -37.498 -15.005 1.00 68.12 214 LEU A O 1
ATOM 1745 N N . TYR A 1 215 ? 31.786 -38.012 -16.536 1.00 71.38 215 TYR A N 1
ATOM 1746 C CA . TYR A 1 215 ? 30.791 -37.055 -16.061 1.00 71.38 215 TYR A CA 1
ATOM 1747 C C . TYR A 1 215 ? 29.372 -37.609 -16.249 1.00 71.38 215 TYR A C 1
ATOM 1749 O O . TYR A 1 215 ? 29.056 -38.271 -17.240 1.00 71.38 215 TYR A O 1
ATOM 1757 N N . GLY A 1 216 ? 28.515 -37.366 -15.259 1.00 73.31 216 GLY A N 1
ATOM 1758 C CA . GLY A 1 216 ? 27.105 -37.751 -15.278 1.00 73.31 216 GLY A CA 1
ATOM 1759 C C . GLY A 1 216 ? 26.220 -36.522 -15.438 1.00 73.31 216 GLY A C 1
ATOM 1760 O O . GLY A 1 216 ? 26.380 -35.550 -14.702 1.00 73.31 216 GLY A O 1
ATOM 1761 N N . LEU A 1 217 ? 25.283 -36.564 -16.385 1.00 73.75 217 LEU A N 1
ATOM 1762 C CA . LEU A 1 217 ? 24.225 -35.565 -16.513 1.00 73.75 217 LEU A CA 1
ATOM 1763 C C . LEU A 1 217 ? 22.921 -36.149 -15.968 1.00 73.75 217 LEU A C 1
ATOM 1765 O O . LEU A 1 217 ? 22.431 -37.168 -16.460 1.00 73.75 217 LEU A O 1
ATOM 1769 N N . PHE A 1 218 ? 22.369 -35.478 -14.960 1.00 73.44 218 PHE A N 1
ATOM 1770 C CA . PHE A 1 218 ? 21.058 -35.773 -14.394 1.00 73.44 218 PHE A CA 1
ATOM 1771 C C . PHE A 1 218 ? 20.054 -34.806 -15.001 1.00 73.44 218 PHE A C 1
ATOM 1773 O O . PHE A 1 218 ? 20.185 -33.591 -14.838 1.00 73.44 218 PHE A O 1
ATOM 1780 N N . TRP A 1 219 ? 19.066 -35.336 -15.718 1.00 67.56 219 TRP A N 1
ATOM 1781 C CA . TRP A 1 219 ? 18.019 -34.522 -16.316 1.00 67.56 219 TRP A CA 1
ATOM 1782 C C . TRP A 1 219 ? 16.668 -34.927 -15.743 1.00 67.56 219 TRP A C 1
ATOM 1784 O O . TRP A 1 219 ? 16.209 -36.059 -15.905 1.00 67.56 219 TRP A O 1
ATOM 1794 N N . TRP A 1 220 ? 16.056 -33.984 -15.034 1.00 64.75 220 TRP A N 1
ATOM 1795 C CA . TRP A 1 220 ? 14.720 -34.122 -14.481 1.00 64.75 220 TRP A CA 1
ATOM 1796 C C . TRP A 1 220 ? 13.738 -33.428 -15.421 1.00 64.75 220 TRP A C 1
ATOM 1798 O O . TRP A 1 220 ? 13.863 -32.227 -15.665 1.00 64.75 220 TRP A O 1
ATOM 1808 N N . SER A 1 221 ? 12.738 -34.161 -15.911 1.00 61.56 221 SER A N 1
ATOM 1809 C CA . SER A 1 221 ? 11.611 -33.580 -16.643 1.00 61.56 221 SER A CA 1
ATOM 1810 C C . SER A 1 221 ? 10.306 -33.881 -15.906 1.00 61.56 221 SER A C 1
ATOM 1812 O O . SER A 1 221 ? 9.922 -35.039 -15.744 1.00 61.56 221 SER A O 1
ATOM 1814 N N . SER A 1 222 ? 9.640 -32.830 -15.422 1.00 57.91 222 SER A N 1
ATOM 1815 C CA . SER A 1 222 ? 8.330 -32.931 -14.772 1.00 57.91 222 SER A CA 1
ATOM 1816 C C . SER A 1 222 ? 7.227 -32.782 -15.820 1.00 57.91 222 SER A C 1
ATOM 1818 O O . SER A 1 222 ? 6.860 -31.661 -16.172 1.00 57.91 222 SER A O 1
ATOM 1820 N N . GLY A 1 223 ? 6.706 -33.900 -16.328 1.00 57.34 223 GLY A N 1
ATOM 1821 C CA . GLY A 1 223 ? 5.476 -33.927 -17.121 1.00 57.34 223 GLY A CA 1
ATOM 1822 C C . GLY A 1 223 ? 4.235 -34.044 -16.229 1.00 57.34 223 GLY A C 1
ATOM 1823 O O . GLY A 1 223 ? 4.292 -34.656 -15.167 1.00 57.34 223 GLY A O 1
ATOM 1824 N N . ILE A 1 224 ? 3.102 -33.483 -16.671 1.00 56.38 224 ILE A N 1
ATOM 1825 C CA . ILE A 1 224 ? 1.831 -33.400 -15.912 1.00 56.38 224 ILE A CA 1
ATOM 1826 C C . ILE A 1 224 ? 1.265 -34.779 -15.513 1.00 56.38 224 ILE A C 1
ATOM 1828 O O . ILE A 1 224 ? 0.499 -34.860 -14.558 1.00 56.38 224 ILE A O 1
ATOM 1832 N N . THR A 1 225 ? 1.650 -35.868 -16.186 1.00 55.41 225 THR A N 1
ATOM 1833 C CA . THR A 1 225 ? 1.136 -37.216 -15.881 1.00 55.41 225 THR A CA 1
ATOM 1834 C C . THR A 1 225 ? 2.203 -38.271 -15.606 1.00 55.41 225 THR A C 1
ATOM 1836 O O . THR A 1 225 ? 1.824 -39.380 -15.262 1.00 55.41 225 THR A O 1
ATOM 1839 N N . ASN A 1 226 ? 3.500 -37.952 -15.720 1.00 56.66 226 ASN A N 1
ATOM 1840 C CA . ASN A 1 226 ? 4.618 -38.816 -15.319 1.00 56.66 226 ASN A CA 1
ATOM 1841 C C . ASN A 1 226 ? 5.889 -37.967 -15.140 1.00 56.66 226 ASN A C 1
ATOM 1843 O O . ASN A 1 226 ? 6.325 -37.279 -16.066 1.00 56.66 226 ASN A O 1
ATOM 1847 N N . SER A 1 227 ? 6.496 -38.023 -13.956 1.00 58.44 227 SER A N 1
ATOM 1848 C CA . SER A 1 227 ? 7.847 -37.514 -13.705 1.00 58.44 227 SER A CA 1
ATOM 1849 C C . SER A 1 227 ? 8.851 -38.628 -13.988 1.00 58.44 227 SER A C 1
ATOM 1851 O O . SER A 1 227 ? 8.786 -39.672 -13.351 1.00 58.44 227 SER A O 1
ATOM 1853 N N . CYS A 1 228 ? 9.773 -38.412 -14.929 1.00 63.28 228 CYS A N 1
ATOM 1854 C CA . CYS A 1 228 ? 10.822 -39.380 -15.258 1.00 63.28 228 CYS A CA 1
ATOM 1855 C C . CYS A 1 228 ? 12.197 -38.764 -14.998 1.00 63.28 228 CYS A C 1
ATOM 1857 O O . CYS A 1 228 ? 12.486 -37.653 -15.461 1.00 63.28 228 CYS A O 1
ATOM 1859 N N . LEU A 1 229 ? 13.059 -39.502 -14.297 1.00 64.75 229 LEU A N 1
ATOM 1860 C CA . LEU A 1 229 ? 14.451 -39.124 -14.104 1.00 64.75 229 LEU A CA 1
ATOM 1861 C C . LEU A 1 229 ? 15.314 -39.862 -15.131 1.00 64.75 229 LEU A C 1
ATOM 1863 O O . LEU A 1 229 ? 15.322 -41.091 -15.194 1.00 64.75 229 LEU A O 1
ATOM 1867 N N . TRP A 1 230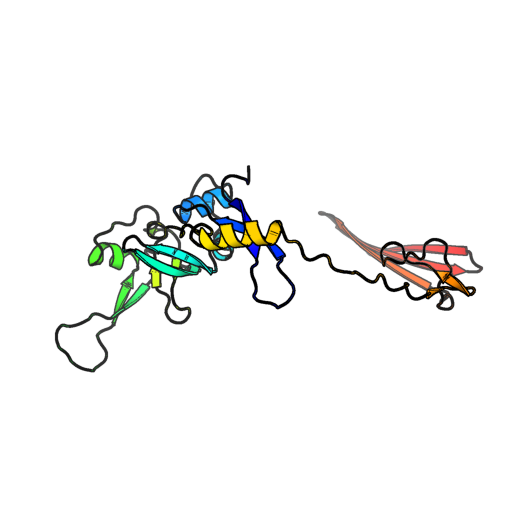 ? 16.064 -39.113 -15.934 1.00 69.69 230 TRP A N 1
ATOM 1868 C CA . TRP A 1 230 ? 17.030 -39.690 -16.864 1.00 69.69 230 TRP A CA 1
ATOM 1869 C C . TRP A 1 230 ? 18.442 -39.417 -16.368 1.00 69.69 230 TRP A C 1
ATOM 1871 O O . TRP A 1 230 ? 18.817 -38.266 -16.133 1.00 69.69 230 TRP A O 1
ATOM 1881 N N . ILE A 1 231 ? 19.244 -40.475 -16.255 1.00 70.62 231 ILE A N 1
ATOM 1882 C CA . ILE A 1 231 ? 20.680 -40.351 -16.006 1.00 70.62 231 ILE A CA 1
ATOM 1883 C C . ILE A 1 231 ? 21.413 -40.731 -17.279 1.00 70.62 231 ILE A C 1
ATOM 1885 O O . ILE A 1 231 ? 21.253 -41.832 -17.804 1.00 70.62 231 ILE A O 1
ATOM 1889 N N . SER A 1 232 ? 22.235 -39.813 -17.772 1.00 73.50 232 SER A N 1
ATOM 1890 C CA . SER A 1 232 ? 23.154 -40.081 -18.871 1.00 73.50 232 SER A CA 1
ATOM 1891 C C . SER A 1 232 ? 24.578 -40.068 -18.333 1.00 73.50 232 SER A C 1
ATOM 1893 O O . SER A 1 232 ? 25.059 -39.030 -17.880 1.00 73.50 232 SER A O 1
ATOM 1895 N N . PHE A 1 233 ? 25.251 -41.214 -18.383 1.00 68.25 233 PHE A N 1
ATOM 1896 C CA . PHE A 1 233 ? 26.680 -41.299 -18.102 1.00 68.25 233 PHE A CA 1
ATOM 1897 C C . PHE A 1 233 ? 27.452 -41.134 -19.398 1.00 68.25 233 PHE A C 1
ATOM 1899 O O . PHE A 1 233 ? 27.196 -41.850 -20.369 1.00 68.25 233 PHE A O 1
ATOM 1906 N N . PHE A 1 234 ? 28.408 -40.214 -19.384 1.00 69.50 234 PHE A N 1
ATOM 1907 C CA . PHE A 1 234 ? 29.360 -40.021 -20.460 1.00 69.50 234 PHE A CA 1
ATOM 1908 C C . PHE A 1 234 ? 30.750 -40.369 -19.943 1.00 69.50 234 PHE A C 1
ATOM 1910 O O . PHE A 1 234 ? 31.174 -39.908 -18.879 1.00 69.50 234 PHE A O 1
ATOM 1917 N N . TYR A 1 235 ? 31.451 -41.209 -20.691 1.00 67.88 235 TYR A N 1
ATOM 1918 C CA . TYR A 1 235 ? 32.821 -41.598 -20.392 1.00 67.88 235 TYR A CA 1
ATOM 1919 C C . TYR A 1 235 ? 33.645 -41.555 -21.674 1.00 67.88 235 TYR A C 1
ATOM 1921 O O . TYR A 1 235 ? 33.129 -41.783 -22.771 1.00 67.88 235 TYR A O 1
ATOM 1929 N N . ASN A 1 236 ? 34.920 -41.210 -21.530 1.00 55.81 236 ASN A N 1
ATOM 1930 C CA . ASN A 1 236 ? 35.837 -41.063 -22.652 1.00 55.81 236 ASN A CA 1
ATOM 1931 C C . ASN A 1 236 ? 36.840 -42.223 -22.638 1.00 55.81 236 ASN A C 1
ATOM 1933 O O . ASN A 1 236 ? 37.602 -42.363 -21.681 1.00 55.81 236 ASN A O 1
ATOM 1937 N N . LEU A 1 237 ? 36.810 -43.056 -23.679 1.00 62.09 237 LEU A N 1
ATOM 1938 C CA . LEU A 1 237 ? 37.765 -44.140 -23.915 1.00 62.09 237 LEU A CA 1
ATOM 1939 C C . LEU A 1 237 ? 38.463 -43.842 -25.245 1.00 62.09 237 LEU A C 1
ATOM 1941 O O . LEU A 1 237 ? 37.790 -43.611 -26.243 1.00 62.09 237 LEU A O 1
ATOM 1945 N N . ASP A 1 238 ? 39.795 -43.780 -25.249 1.00 61.34 238 ASP A N 1
ATOM 1946 C CA . ASP A 1 238 ? 40.613 -43.556 -26.453 1.00 61.34 238 ASP A CA 1
ATOM 1947 C C . ASP A 1 238 ? 40.209 -42.336 -27.309 1.00 61.34 238 ASP A C 1
ATOM 1949 O O . ASP A 1 238 ? 40.221 -42.377 -28.536 1.00 61.34 238 ASP A O 1
ATOM 1953 N N . ASN A 1 239 ? 39.863 -41.217 -26.659 1.00 61.09 239 ASN A N 1
ATOM 1954 C CA . ASN A 1 239 ? 39.352 -39.986 -27.286 1.00 61.09 239 ASN A CA 1
ATOM 1955 C C . ASN A 1 239 ? 37.985 -40.134 -27.990 1.00 61.09 239 ASN A C 1
ATOM 1957 O O . ASN A 1 239 ? 37.567 -39.216 -28.699 1.00 61.09 239 ASN A O 1
ATOM 1961 N N . VAL A 1 240 ? 37.258 -41.230 -27.760 1.00 62.09 240 VAL A N 1
ATOM 1962 C CA . VAL A 1 240 ? 35.896 -41.453 -28.256 1.00 62.09 240 VAL A CA 1
ATOM 1963 C C . VAL A 1 240 ? 34.896 -41.262 -27.111 1.00 62.09 240 VAL A C 1
ATOM 1965 O O . VAL A 1 240 ? 35.001 -41.870 -26.043 1.00 62.09 240 VAL A O 1
ATOM 1968 N N . LEU A 1 241 ? 33.910 -40.382 -27.322 1.00 67.81 241 LEU A N 1
ATOM 1969 C CA . LEU A 1 241 ? 32.857 -40.108 -26.343 1.00 67.81 241 LEU A CA 1
ATOM 1970 C C . LEU A 1 241 ? 31.785 -41.203 -26.408 1.00 67.81 241 LEU A C 1
ATOM 1972 O O . LEU A 1 241 ? 31.038 -41.294 -27.382 1.00 67.81 241 LEU A O 1
ATOM 1976 N N . HIS A 1 242 ? 31.664 -41.993 -25.346 1.00 70.06 242 HIS A N 1
ATOM 1977 C CA . HIS A 1 242 ? 30.595 -42.975 -25.197 1.00 70.06 242 HIS A CA 1
ATOM 1978 C C . HIS A 1 242 ? 29.519 -42.463 -24.241 1.00 70.06 242 HIS A C 1
ATOM 1980 O O . HIS A 1 242 ? 29.814 -41.763 -23.272 1.00 70.06 242 HIS A O 1
ATOM 1986 N N . SER A 1 243 ? 28.260 -42.834 -24.500 1.00 72.88 243 SER A N 1
ATOM 1987 C CA . SER A 1 243 ? 27.136 -42.491 -23.626 1.00 72.88 243 SER A CA 1
ATOM 1988 C C . SER A 1 243 ? 26.268 -43.706 -23.320 1.00 72.88 243 SER A C 1
ATOM 1990 O O . SER A 1 243 ? 25.962 -44.495 -24.215 1.00 72.88 243 SER A O 1
ATOM 1992 N N . LYS A 1 244 ? 25.850 -43.842 -22.059 1.00 73.12 244 LYS A N 1
ATOM 1993 C CA . LYS A 1 244 ? 24.797 -44.772 -21.632 1.00 73.12 244 LYS A CA 1
ATOM 1994 C C . LYS A 1 244 ? 23.696 -43.987 -20.934 1.00 73.12 244 LYS A C 1
ATOM 1996 O O . LYS A 1 244 ? 23.975 -43.218 -20.014 1.00 73.12 244 LYS A O 1
ATOM 2001 N N . ARG A 1 245 ? 22.453 -44.176 -21.381 1.00 69.88 245 ARG A N 1
ATOM 2002 C CA . ARG A 1 245 ? 21.266 -43.555 -20.784 1.00 69.88 245 ARG A CA 1
ATOM 2003 C C . ARG A 1 245 ? 20.479 -44.588 -19.998 1.00 69.88 245 ARG A C 1
ATOM 2005 O O . ARG A 1 245 ? 20.194 -45.663 -20.514 1.00 69.88 245 ARG A O 1
ATOM 2012 N N . TYR A 1 246 ? 20.102 -44.220 -18.785 1.00 70.25 246 TYR A N 1
ATOM 2013 C CA . TYR A 1 246 ? 19.266 -45.012 -17.902 1.00 70.25 246 TYR A CA 1
ATOM 2014 C C . TYR A 1 246 ? 18.007 -44.210 -17.583 1.00 70.25 246 TYR A C 1
ATOM 2016 O O . TYR A 1 246 ? 18.092 -43.034 -17.220 1.00 70.25 246 TYR A O 1
ATOM 2024 N N . SER A 1 247 ? 16.850 -44.844 -17.756 1.00 69.50 247 SER A N 1
ATOM 2025 C CA . SER A 1 247 ? 15.577 -44.329 -17.262 1.00 69.50 247 SER A CA 1
ATOM 2026 C C . SER A 1 247 ? 15.378 -44.875 -15.858 1.00 69.50 247 SER A C 1
ATOM 2028 O O . SER A 1 247 ? 15.368 -46.092 -15.668 1.00 69.50 247 SER A O 1
ATOM 2030 N N . LEU A 1 248 ? 15.283 -43.981 -14.882 1.00 63.19 248 LEU A N 1
ATOM 2031 C CA . LEU A 1 248 ? 14.832 -44.318 -13.542 1.00 63.19 248 LEU A CA 1
ATOM 2032 C C . LEU A 1 248 ? 13.352 -43.949 -13.495 1.00 63.19 248 LEU A C 1
ATOM 2034 O O . LEU A 1 248 ? 13.003 -42.768 -13.400 1.00 63.19 248 LEU A O 1
ATOM 2038 N N . PHE A 1 249 ? 12.518 -44.969 -13.700 1.00 59.16 249 PHE A N 1
ATOM 2039 C CA . PHE A 1 249 ? 11.101 -44.928 -13.355 1.00 59.16 249 PHE A CA 1
ATOM 2040 C C . PHE A 1 249 ? 10.945 -44.798 -11.841 1.00 59.16 249 PHE A C 1
ATOM 2042 O O . PHE A 1 249 ? 11.725 -45.462 -11.118 1.00 59.16 249 PHE A O 1
#

pLDDT: mean 70.62, std 16.09, range [30.55, 93.12]